Protein AF-A0A2R4NZP7-F1 (afdb_monomer)

Nearest PDB structures (foldseek):
  2bs4-assembly1_F  TM=9.085E-01  e=3.193E-11  Wolinella succinogenes
  1qlb-assembly1_F  TM=9.058E-01  e=1.102E-10  Wolinella succinogenes
  2bs3-assembly1_F  TM=8.761E-01  e=1.334E-10  Wolinella succinogenes
  1e7p-assembly1_C  TM=8.821E-01  e=9.405E-10  Wolinella succinogenes
  7xa3-assembly1_R  TM=3.144E-01  e=9.274E+00  Homo sapiens

Structure (mmCIF, N/CA/C/O backbone):
data_AF-A0A2R4NZP7-F1
#
_entry.id   AF-A0A2R4NZP7-F1
#
loop_
_atom_site.group_PDB
_atom_site.id
_atom_site.type_symbol
_atom_site.label_atom_id
_atom_site.label_alt_id
_atom_site.label_comp_id
_atom_site.label_asym_id
_atom_site.label_entity_id
_atom_site.label_seq_id
_atom_site.pdbx_PDB_ins_code
_atom_site.Cartn_x
_atom_site.Cartn_y
_atom_site.Cartn_z
_atom_site.occupancy
_atom_site.B_iso_or_equiv
_atom_site.auth_seq_id
_atom_site.auth_comp_id
_atom_site.auth_asym_id
_atom_site.auth_atom_id
_atom_site.pdbx_PDB_model_num
ATOM 1 N N . MET A 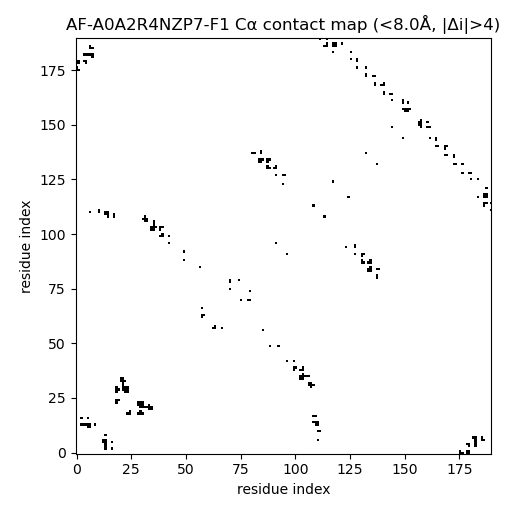1 1 ? 7.386 -1.128 -1.757 1.00 89.44 1 MET A N 1
ATOM 2 C CA . MET A 1 1 ? 8.170 -0.251 -0.860 1.00 89.44 1 MET A CA 1
ATOM 3 C C . MET A 1 1 ? 9.647 -0.552 -0.998 1.00 89.44 1 MET A C 1
ATOM 5 O O . MET A 1 1 ? 10.294 0.190 -1.703 1.00 89.44 1 MET A O 1
ATOM 9 N N . VAL A 1 2 ? 10.181 -1.657 -0.460 1.00 94.12 2 VAL A N 1
ATOM 10 C CA . VAL A 1 2 ? 11.635 -1.929 -0.539 1.00 94.12 2 VAL A CA 1
ATOM 11 C C . VAL A 1 2 ? 12.161 -1.961 -1.982 1.00 94.12 2 VAL A C 1
ATOM 13 O O . VAL A 1 2 ? 13.054 -1.193 -2.311 1.00 94.12 2 VAL A O 1
ATOM 16 N N . PHE A 1 3 ? 11.573 -2.783 -2.859 1.00 94.19 3 PHE A N 1
ATOM 17 C CA . PHE A 1 3 ? 12.036 -2.898 -4.250 1.00 94.19 3 PHE A CA 1
ATOM 18 C C . PHE A 1 3 ? 11.790 -1.641 -5.084 1.00 94.19 3 PHE A C 1
ATOM 20 O O . PHE A 1 3 ? 12.604 -1.292 -5.920 1.00 94.19 3 PHE A O 1
ATOM 27 N N . THR A 1 4 ? 10.694 -0.928 -4.837 1.00 93.00 4 THR A N 1
ATOM 28 C CA . THR A 1 4 ? 10.407 0.332 -5.535 1.00 93.00 4 THR A CA 1
ATOM 29 C C . THR A 1 4 ? 11.343 1.460 -5.089 1.00 93.00 4 THR A C 1
ATOM 31 O O . THR A 1 4 ? 11.619 2.365 -5.863 1.00 93.00 4 THR A O 1
ATOM 34 N N . SER A 1 5 ? 11.867 1.399 -3.861 1.00 96.50 5 SER A N 1
ATOM 35 C CA . SER A 1 5 ? 12.786 2.399 -3.306 1.00 96.50 5 SER A CA 1
ATOM 36 C C . SER A 1 5 ? 14.249 2.192 -3.697 1.00 96.50 5 SER A C 1
ATOM 38 O O . SER A 1 5 ? 15.088 3.004 -3.321 1.00 96.50 5 SER A O 1
ATOM 40 N N . THR A 1 6 ? 14.597 1.163 -4.473 1.00 97.38 6 THR A N 1
ATOM 41 C CA . THR A 1 6 ? 15.979 0.988 -4.957 1.00 97.38 6 THR A CA 1
ATOM 42 C C . THR A 1 6 ? 16.400 2.087 -5.931 1.00 97.38 6 THR A C 1
ATOM 44 O O . THR A 1 6 ? 17.591 2.247 -6.168 1.00 97.38 6 THR A O 1
ATOM 47 N N . ILE A 1 7 ? 15.454 2.895 -6.429 1.00 96.62 7 ILE A N 1
ATOM 48 C CA . ILE A 1 7 ? 15.738 4.131 -7.171 1.00 96.62 7 ILE A CA 1
ATOM 49 C C . ILE A 1 7 ? 16.592 5.124 -6.372 1.00 96.62 7 ILE A C 1
ATOM 51 O O . ILE A 1 7 ? 17.359 5.877 -6.960 1.00 96.62 7 ILE A O 1
ATOM 55 N N . LEU A 1 8 ? 16.540 5.075 -5.033 1.00 96.62 8 LEU A N 1
ATOM 56 C CA . LEU A 1 8 ? 17.413 5.864 -4.156 1.00 96.62 8 LEU A CA 1
ATOM 57 C C . LEU A 1 8 ? 18.903 5.545 -4.366 1.00 96.62 8 LEU A C 1
ATOM 59 O O . LEU A 1 8 ? 19.759 6.348 -4.013 1.00 96.62 8 LEU A O 1
ATOM 63 N N . LEU A 1 9 ? 19.207 4.372 -4.928 1.00 96.56 9 LEU A N 1
ATOM 64 C CA . LEU A 1 9 ? 20.555 3.922 -5.276 1.00 96.56 9 LEU A CA 1
ATOM 65 C C . LEU A 1 9 ? 20.891 4.166 -6.762 1.00 96.56 9 LEU A C 1
ATOM 67 O O . LEU A 1 9 ? 21.966 3.782 -7.213 1.00 96.56 9 LEU A O 1
ATOM 71 N N . GLY A 1 10 ? 19.981 4.780 -7.525 1.00 96.00 10 GLY A N 1
ATOM 72 C CA . GLY A 1 10 ? 20.122 5.083 -8.948 1.00 96.00 10 GLY A CA 1
ATOM 73 C C . GLY A 1 10 ? 19.230 4.243 -9.869 1.00 96.00 10 GLY A C 1
ATOM 74 O O . GLY A 1 10 ? 18.717 3.179 -9.504 1.00 96.00 10 GLY A O 1
ATOM 75 N N . LYS A 1 11 ? 19.064 4.723 -11.111 1.00 95.94 11 LYS A N 1
ATOM 76 C CA . LYS A 1 11 ? 18.243 4.073 -12.151 1.00 95.94 11 LYS A CA 1
ATOM 77 C C . LYS A 1 11 ? 18.716 2.649 -12.454 1.00 95.94 11 LYS A C 1
ATOM 79 O O . LYS A 1 11 ? 17.890 1.749 -12.587 1.00 95.94 11 LYS A O 1
ATOM 84 N N . ASP A 1 12 ? 20.029 2.429 -12.489 1.00 96.44 12 ASP A N 1
ATOM 85 C CA . ASP A 1 12 ? 20.613 1.113 -12.768 1.00 96.44 12 ASP A CA 1
ATOM 86 C C . ASP A 1 12 ? 20.302 0.094 -11.670 1.00 96.44 12 ASP A C 1
ATOM 88 O O . ASP A 1 12 ? 19.968 -1.050 -11.974 1.00 96.44 12 ASP A O 1
ATOM 92 N N . ALA A 1 13 ? 20.322 0.508 -10.399 1.00 97.06 13 ALA A N 1
ATOM 93 C CA . ALA A 1 13 ? 19.956 -0.358 -9.282 1.00 97.06 13 ALA A CA 1
ATOM 94 C C . ALA A 1 13 ? 18.478 -0.774 -9.354 1.00 97.06 13 ALA A C 1
ATOM 96 O O . ALA A 1 13 ? 18.151 -1.948 -9.178 1.00 97.06 13 ALA A O 1
ATOM 97 N N . PHE A 1 14 ? 17.579 0.165 -9.667 1.00 97.19 14 PHE A N 1
ATOM 98 C CA . PHE A 1 14 ? 16.168 -0.143 -9.907 1.00 97.19 14 PHE A CA 1
ATOM 99 C C . PHE A 1 14 ? 15.973 -1.095 -11.089 1.00 97.19 14 PHE A C 1
ATOM 101 O O . PHE A 1 14 ? 15.331 -2.135 -10.940 1.00 97.19 14 PHE A O 1
ATOM 108 N N . ASN A 1 15 ? 16.578 -0.796 -12.237 1.00 96.56 15 ASN A N 1
ATOM 109 C CA . ASN A 1 15 ? 16.471 -1.634 -13.429 1.00 96.56 15 ASN A CA 1
ATOM 110 C C . ASN A 1 15 ? 17.074 -3.033 -13.211 1.00 96.56 15 ASN A C 1
ATOM 112 O O . ASN A 1 15 ? 16.559 -4.008 -13.754 1.00 96.56 15 ASN A O 1
ATOM 116 N N . ALA A 1 16 ? 18.122 -3.169 -12.392 1.00 96.19 16 ALA A N 1
ATOM 117 C CA . ALA A 1 16 ? 18.686 -4.465 -12.022 1.00 96.19 16 ALA A CA 1
ATOM 118 C C . ALA A 1 16 ? 17.708 -5.302 -11.181 1.00 96.19 16 ALA A C 1
ATOM 120 O O . ALA A 1 16 ? 17.539 -6.493 -11.444 1.00 96.19 16 ALA A O 1
ATOM 121 N N . VAL A 1 17 ? 17.023 -4.684 -10.213 1.00 96.62 17 VAL A N 1
ATOM 122 C CA . VAL A 1 17 ? 15.999 -5.356 -9.393 1.00 96.62 17 VAL A CA 1
ATOM 123 C C . VAL A 1 17 ? 14.793 -5.760 -10.235 1.00 96.62 17 VAL A C 1
ATOM 125 O O . VAL A 1 17 ? 14.304 -6.882 -10.095 1.00 96.62 17 VAL A O 1
ATOM 128 N N . VAL A 1 18 ? 14.347 -4.898 -11.152 1.00 96.06 18 VAL A N 1
ATOM 129 C CA . VAL A 1 18 ? 13.298 -5.259 -12.115 1.00 96.06 18 VAL A CA 1
ATOM 130 C C . VAL A 1 18 ? 13.755 -6.407 -13.009 1.00 96.06 18 VAL A C 1
ATOM 132 O O . VAL A 1 18 ? 13.036 -7.390 -13.135 1.00 96.06 18 VAL A O 1
ATOM 135 N N . GLY A 1 19 ? 14.966 -6.345 -13.565 1.00 95.38 19 GLY A N 1
ATOM 136 C CA . GLY A 1 19 ? 15.513 -7.419 -14.394 1.00 95.38 19 GLY A CA 1
ATOM 137 C C . GLY A 1 19 ? 15.591 -8.756 -13.651 1.00 95.38 19 GLY A C 1
ATOM 138 O O . GLY A 1 19 ? 15.307 -9.800 -14.232 1.00 95.38 19 GLY A O 1
ATOM 139 N N . PHE A 1 20 ? 15.915 -8.740 -12.356 1.00 94.88 20 PHE A N 1
ATOM 140 C CA . PHE A 1 20 ? 15.847 -9.930 -11.509 1.00 94.88 20 PHE A CA 1
ATOM 141 C C . PHE A 1 20 ? 14.410 -10.464 -11.378 1.00 94.88 20 PHE A C 1
ATOM 143 O O . PHE A 1 20 ? 14.194 -11.664 -11.548 1.00 94.88 20 PHE A O 1
ATOM 150 N N . ALA A 1 21 ? 13.429 -9.589 -11.132 1.00 93.69 21 ALA A N 1
ATOM 151 C CA . ALA A 1 21 ? 12.011 -9.959 -11.060 1.00 93.69 21 ALA A CA 1
ATOM 152 C C . ALA A 1 21 ? 11.451 -10.467 -12.404 1.00 93.69 21 ALA A C 1
ATOM 154 O O . ALA A 1 21 ? 10.602 -11.353 -12.423 1.00 93.69 21 ALA A O 1
ATOM 155 N N . GLU A 1 22 ? 11.974 -9.960 -13.519 1.00 95.06 22 GLU A N 1
ATOM 156 C CA . GLU A 1 22 ? 11.695 -10.398 -14.893 1.00 95.06 22 GLU A CA 1
ATOM 157 C C . GLU A 1 22 ? 12.569 -11.597 -15.325 1.00 95.06 22 GLU A C 1
ATOM 159 O O . GLU A 1 22 ? 12.730 -11.865 -16.515 1.00 95.06 22 GLU A O 1
ATOM 164 N N . ALA A 1 23 ? 13.155 -12.320 -14.363 1.00 93.56 23 ALA A N 1
ATOM 165 C CA . ALA A 1 23 ? 13.937 -13.543 -14.551 1.00 93.56 23 ALA A CA 1
ATOM 166 C C . ALA A 1 23 ? 15.106 -13.441 -15.553 1.00 93.56 23 ALA A C 1
ATOM 168 O O . ALA A 1 23 ? 15.506 -14.440 -16.158 1.00 93.56 23 ALA A O 1
ATOM 169 N N . LYS A 1 24 ? 15.733 -12.263 -15.674 1.00 92.56 24 LYS A N 1
ATOM 170 C CA . LYS A 1 24 ? 16.899 -12.040 -16.551 1.00 92.56 24 LYS A CA 1
ATOM 171 C C . LYS A 1 24 ? 18.054 -13.010 -16.277 1.00 92.56 24 LYS A C 1
ATOM 173 O O . LYS A 1 24 ? 18.790 -13.364 -17.189 1.00 92.56 24 LYS A O 1
ATOM 178 N N . PHE A 1 25 ? 18.198 -13.472 -15.034 1.00 91.25 25 PHE A N 1
ATOM 179 C CA . PHE A 1 25 ? 19.222 -14.446 -14.643 1.00 91.25 25 PHE A CA 1
ATOM 180 C C . PHE A 1 25 ? 19.002 -15.857 -15.223 1.00 91.25 25 PHE A C 1
ATOM 182 O O . PHE A 1 25 ? 19.950 -16.635 -15.258 1.00 91.25 25 PHE A O 1
ATOM 189 N N . LEU A 1 26 ? 17.783 -16.192 -15.668 1.00 91.75 26 LEU A N 1
ATOM 190 C CA . LEU A 1 26 ? 17.459 -17.478 -16.300 1.00 91.75 26 LEU A CA 1
ATOM 191 C C . LEU A 1 26 ? 17.485 -17.394 -17.827 1.00 91.75 26 LEU A C 1
ATOM 193 O O . LEU A 1 26 ? 17.965 -18.317 -18.477 1.00 91.75 26 LEU A O 1
ATOM 197 N N . PHE A 1 27 ? 16.967 -16.301 -18.390 1.00 88.94 27 PHE A N 1
ATOM 198 C CA . PHE A 1 27 ? 16.737 -16.177 -19.834 1.00 88.94 27 PHE A CA 1
ATOM 199 C C . PHE A 1 27 ? 17.776 -15.307 -20.559 1.00 88.94 27 PHE A C 1
ATOM 201 O O . PHE A 1 27 ? 17.734 -15.196 -21.779 1.00 88.94 27 PHE A O 1
ATOM 208 N N . GLY A 1 28 ? 18.706 -14.670 -19.839 1.00 85.81 28 GLY A N 1
ATOM 209 C CA . GLY A 1 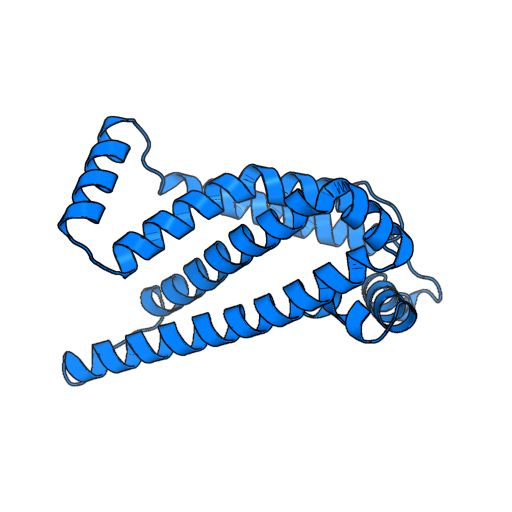28 ? 19.706 -13.749 -20.401 1.00 85.81 28 GLY A CA 1
ATOM 210 C C . GLY A 1 28 ? 19.152 -12.359 -20.749 1.00 85.81 28 GLY A C 1
ATOM 211 O O . GLY A 1 28 ? 19.887 -11.370 -20.717 1.00 85.81 28 GLY A O 1
ATOM 212 N N . GLU A 1 29 ? 17.846 -12.255 -20.980 1.00 87.81 29 GLU A N 1
ATOM 213 C CA . GLU A 1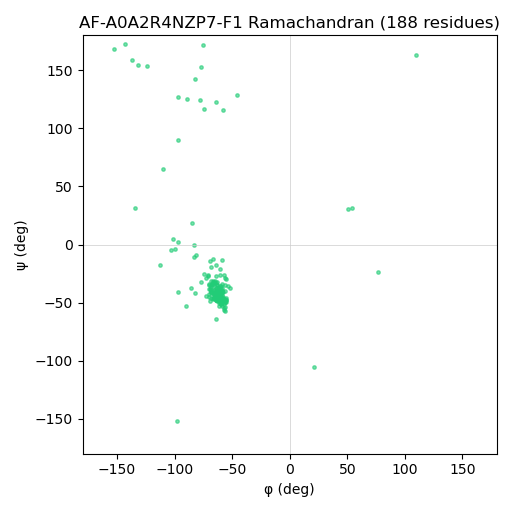 29 ? 17.110 -11.014 -21.208 1.00 87.81 29 GLU A CA 1
ATOM 214 C C . GLU A 1 29 ? 15.950 -10.840 -20.220 1.00 87.81 29 GLU A C 1
ATOM 216 O O . GLU A 1 29 ? 15.423 -11.801 -19.657 1.00 87.81 29 GLU A O 1
ATOM 221 N N . ALA A 1 30 ? 15.580 -9.585 -19.961 1.00 87.56 30 ALA A N 1
ATOM 222 C CA . ALA A 1 30 ? 14.501 -9.269 -19.035 1.00 87.56 30 ALA A CA 1
ATOM 223 C C . ALA A 1 30 ? 13.151 -9.588 -19.695 1.00 87.56 30 ALA A C 1
ATOM 225 O O . ALA A 1 30 ? 12.794 -9.006 -20.718 1.00 87.56 30 ALA A O 1
ATOM 226 N N . THR A 1 31 ? 12.416 -10.540 -19.128 1.00 92.75 31 THR A N 1
ATOM 227 C CA . THR A 1 31 ? 11.163 -11.046 -19.688 1.00 92.75 31 THR A CA 1
ATOM 228 C C . THR A 1 31 ? 9.964 -10.352 -19.032 1.00 92.75 31 THR A C 1
ATOM 230 O O . THR A 1 31 ? 9.427 -10.817 -18.027 1.00 92.75 31 THR A O 1
ATOM 233 N N . TRP A 1 32 ? 9.527 -9.227 -19.606 1.00 90.88 32 TRP A N 1
ATOM 234 C CA . TRP A 1 32 ? 8.501 -8.344 -19.023 1.00 90.88 32 TRP A CA 1
ATOM 235 C C . TRP A 1 32 ? 7.168 -9.016 -18.696 1.00 90.88 32 TRP A C 1
ATOM 237 O O . TRP A 1 32 ? 6.543 -8.688 -17.694 1.00 90.88 32 TRP A O 1
ATOM 247 N N . TRP A 1 33 ? 6.715 -9.994 -19.484 1.00 94.00 33 TRP A N 1
ATOM 248 C CA . TRP A 1 33 ? 5.417 -10.619 -19.217 1.00 94.00 33 TRP A CA 1
ATOM 249 C C . TRP A 1 33 ? 5.391 -11.371 -17.872 1.00 94.00 33 TRP A C 1
ATOM 251 O O . TRP A 1 33 ? 4.311 -11.612 -17.332 1.00 94.00 33 TRP A O 1
ATOM 261 N N . ILE A 1 34 ? 6.551 -11.696 -17.284 1.00 95.25 34 ILE A N 1
ATOM 262 C CA . ILE A 1 34 ? 6.641 -12.311 -15.953 1.00 95.25 34 ILE A CA 1
ATOM 263 C C . ILE A 1 34 ? 6.102 -11.363 -14.879 1.00 95.25 34 ILE A C 1
ATOM 265 O O . ILE A 1 34 ? 5.279 -11.777 -14.060 1.00 95.25 34 ILE A O 1
ATOM 269 N N . THR A 1 35 ? 6.513 -10.092 -14.880 1.00 95.25 35 THR A N 1
ATOM 270 C CA . THR A 1 35 ? 6.018 -9.105 -13.908 1.00 95.25 35 THR A CA 1
ATOM 271 C C . THR A 1 35 ? 4.534 -8.816 -14.127 1.00 95.25 35 THR A C 1
ATOM 273 O O . THR A 1 35 ? 3.802 -8.698 -13.142 1.00 95.25 35 THR A O 1
ATOM 276 N N . ASN A 1 36 ? 4.047 -8.843 -15.373 1.00 96.94 36 ASN A N 1
ATOM 277 C CA . ASN A 1 36 ? 2.616 -8.743 -15.682 1.00 96.94 36 ASN A CA 1
ATOM 278 C C . ASN A 1 36 ? 1.808 -9.914 -15.103 1.00 96.94 36 ASN A C 1
ATOM 280 O O . ASN A 1 36 ? 0.768 -9.702 -14.477 1.00 96.94 36 ASN A O 1
ATOM 284 N N . VAL A 1 37 ? 2.280 -11.155 -15.272 1.00 97.50 37 VAL A N 1
ATOM 285 C CA . VAL A 1 37 ? 1.617 -12.352 -14.723 1.00 97.50 37 VAL A CA 1
ATOM 286 C C . VAL A 1 37 ? 1.630 -12.326 -13.196 1.00 97.50 37 VAL A C 1
ATOM 288 O O . VAL A 1 37 ? 0.604 -12.594 -12.569 1.00 97.50 37 VAL A O 1
ATOM 291 N N . ILE A 1 38 ? 2.753 -11.946 -12.579 1.00 96.69 38 ILE A N 1
ATOM 292 C CA . ILE A 1 38 ? 2.840 -11.771 -11.122 1.00 96.69 38 ILE A CA 1
ATOM 293 C C . ILE A 1 38 ? 1.834 -10.711 -10.653 1.00 96.69 38 ILE A C 1
ATOM 295 O O . ILE A 1 38 ? 1.095 -10.951 -9.696 1.00 96.69 38 ILE A O 1
ATOM 299 N N . ALA A 1 39 ? 1.752 -9.567 -11.337 1.00 97.81 39 ALA A N 1
ATOM 300 C CA . ALA A 1 39 ? 0.780 -8.523 -11.025 1.00 97.81 39 ALA A CA 1
ATOM 301 C C . ALA A 1 39 ? -0.667 -9.019 -11.176 1.00 97.81 39 ALA A C 1
ATOM 303 O O . ALA A 1 39 ? -1.502 -8.707 -10.328 1.00 97.81 39 ALA A O 1
ATOM 304 N N . ALA A 1 40 ? -0.959 -9.858 -12.175 1.00 98.38 40 ALA A N 1
ATOM 305 C CA . ALA A 1 40 ? -2.279 -10.461 -12.364 1.00 98.38 40 ALA A CA 1
ATOM 306 C C . ALA A 1 40 ? -2.649 -11.407 -11.213 1.00 98.38 40 ALA A C 1
ATOM 308 O O . ALA A 1 40 ? -3.765 -11.346 -10.693 1.00 98.38 40 ALA A O 1
ATOM 309 N N . VAL A 1 41 ? -1.707 -12.229 -10.743 1.00 98.62 41 VAL A N 1
ATOM 310 C CA . VAL A 1 41 ? -1.906 -13.086 -9.561 1.00 98.62 41 VAL A CA 1
ATOM 311 C C . VAL A 1 41 ? -2.154 -12.239 -8.309 1.00 98.62 41 VAL A C 1
ATOM 313 O O . VAL A 1 41 ? -3.101 -12.503 -7.564 1.00 98.62 41 VAL A O 1
ATOM 316 N N . ILE A 1 42 ? -1.356 -11.188 -8.092 1.00 98.31 42 ILE A N 1
ATOM 317 C CA . ILE A 1 42 ? -1.553 -10.244 -6.979 1.00 98.31 42 ILE A CA 1
ATOM 318 C C . ILE A 1 42 ? -2.934 -9.589 -7.071 1.00 98.31 42 ILE A C 1
ATOM 320 O O . ILE A 1 42 ? -3.618 -9.469 -6.055 1.00 98.31 42 ILE A O 1
ATOM 324 N N . PHE A 1 43 ? -3.378 -9.213 -8.270 1.00 98.56 43 PHE A N 1
ATOM 325 C CA . PHE A 1 43 ? -4.691 -8.618 -8.492 1.00 98.56 43 PHE A CA 1
ATOM 326 C C . PHE A 1 43 ? -5.832 -9.579 -8.144 1.00 98.56 43 PHE A C 1
ATOM 328 O O . PHE A 1 43 ? -6.768 -9.180 -7.453 1.00 98.56 43 PHE A O 1
ATOM 335 N N . VAL A 1 44 ? -5.736 -10.863 -8.501 1.00 98.56 44 VAL A N 1
ATOM 336 C CA . VAL A 1 44 ? -6.720 -11.883 -8.085 1.00 98.56 44 VAL A CA 1
ATOM 337 C C . VAL A 1 44 ? -6.784 -12.006 -6.560 1.00 98.56 44 VAL A C 1
ATOM 339 O O . VAL A 1 44 ? -7.877 -12.028 -5.983 1.00 98.56 44 VAL A O 1
ATOM 342 N N . VAL A 1 45 ? -5.632 -12.040 -5.883 1.00 98.62 45 VAL A N 1
ATOM 343 C CA . VAL A 1 45 ? -5.572 -12.074 -4.410 1.00 98.62 45 VAL A CA 1
ATOM 344 C C . VAL A 1 45 ? -6.174 -10.802 -3.811 1.00 98.62 45 VAL A C 1
ATOM 346 O O . VAL A 1 45 ? -6.952 -10.885 -2.859 1.00 98.62 45 VAL A O 1
ATOM 349 N N . PHE A 1 46 ? -5.869 -9.637 -4.380 1.00 98.38 46 PHE A N 1
ATOM 350 C CA . PHE A 1 46 ? -6.404 -8.344 -3.959 1.00 98.38 46 PHE A CA 1
ATOM 351 C C . PHE A 1 46 ? -7.933 -8.286 -4.088 1.00 98.38 46 PHE A C 1
ATOM 353 O O . PHE A 1 46 ? -8.614 -7.947 -3.117 1.00 98.38 46 PHE A O 1
ATOM 360 N N . VAL A 1 47 ? -8.492 -8.688 -5.234 1.00 98.19 47 VAL A N 1
ATOM 361 C CA . VAL A 1 47 ? -9.947 -8.736 -5.461 1.00 98.19 47 VAL A CA 1
ATOM 362 C C . VAL A 1 47 ? -10.610 -9.729 -4.511 1.00 98.19 47 VAL A C 1
ATOM 364 O O . VAL A 1 47 ? -11.631 -9.413 -3.899 1.00 98.19 47 VAL A O 1
ATOM 367 N N . THR A 1 48 ? -10.007 -10.903 -4.311 1.00 98.50 48 THR A N 1
ATOM 368 C CA . THR A 1 48 ? -10.511 -11.911 -3.366 1.00 98.50 48 THR A CA 1
ATOM 369 C C . THR A 1 48 ? -10.513 -11.375 -1.934 1.00 98.50 48 THR A C 1
ATOM 371 O O . THR A 1 48 ? -11.504 -11.508 -1.212 1.00 98.50 48 THR A O 1
ATOM 374 N N . HIS A 1 49 ? -9.432 -10.712 -1.518 1.00 97.75 49 HIS A N 1
ATOM 375 C CA . HIS A 1 49 ? -9.340 -10.054 -0.219 1.00 97.75 49 HIS A CA 1
ATOM 376 C C . HIS A 1 49 ? -10.436 -8.996 -0.053 1.00 97.75 49 HIS A C 1
ATOM 378 O O . HIS A 1 49 ? -11.160 -9.022 0.947 1.00 97.75 49 HIS A O 1
ATOM 384 N N . ALA A 1 50 ? -10.596 -8.106 -1.036 1.00 97.19 50 ALA A N 1
ATOM 385 C CA . ALA A 1 50 ? -11.621 -7.070 -1.030 1.00 97.19 50 ALA A CA 1
ATOM 386 C C . ALA A 1 50 ? -13.027 -7.678 -0.922 1.00 97.19 50 ALA A C 1
ATOM 388 O O . ALA A 1 50 ?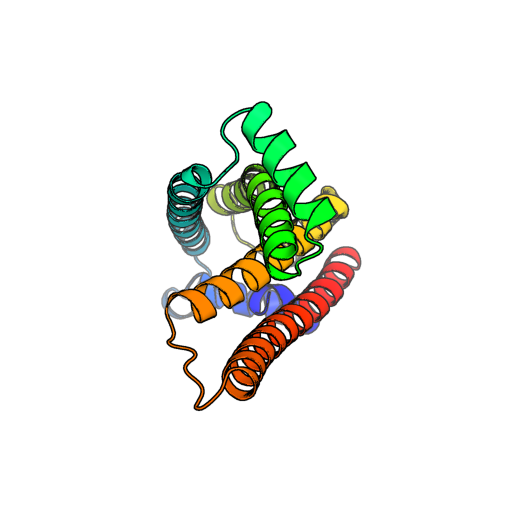 -13.789 -7.294 -0.035 1.00 97.19 50 ALA A O 1
ATOM 389 N N . PHE A 1 51 ? -13.344 -8.690 -1.733 1.00 97.25 51 PHE A N 1
ATOM 390 C CA . PHE A 1 51 ? -14.624 -9.399 -1.694 1.00 97.25 51 PHE A CA 1
ATOM 391 C C . PHE A 1 51 ? -14.941 -9.964 -0.304 1.00 97.25 51 PHE A C 1
ATOM 393 O O . PHE A 1 51 ? -16.022 -9.741 0.248 1.00 97.25 51 PHE A O 1
ATOM 400 N N . LEU A 1 52 ? -13.974 -10.639 0.322 1.00 97.88 52 LEU A N 1
ATOM 401 C CA . LEU A 1 52 ? -14.152 -11.205 1.658 1.00 97.88 52 LEU A CA 1
ATOM 402 C C . LEU A 1 52 ? -14.264 -10.128 2.745 1.00 97.88 52 LEU A C 1
ATOM 404 O O . LEU A 1 52 ? -15.021 -10.325 3.705 1.00 97.88 52 LEU A O 1
ATOM 408 N N . ALA A 1 53 ? -13.517 -9.029 2.618 1.00 96.88 53 ALA A N 1
ATOM 409 C CA . ALA A 1 53 ? -13.460 -7.940 3.589 1.00 96.88 53 ALA A CA 1
ATOM 410 C C . ALA A 1 53 ? -14.683 -7.011 3.527 1.00 96.88 53 ALA A C 1
ATOM 412 O O . ALA A 1 53 ? -15.121 -6.537 4.578 1.00 96.88 53 ALA A O 1
ATOM 413 N N . MET A 1 54 ? -15.289 -6.815 2.350 1.00 94.81 54 MET A N 1
ATOM 414 C CA . MET A 1 54 ? -16.487 -5.978 2.159 1.00 94.81 54 MET A CA 1
ATOM 415 C C . MET A 1 54 ? -17.664 -6.411 3.039 1.00 94.81 54 MET A C 1
ATOM 417 O O . MET A 1 54 ? -18.433 -5.573 3.500 1.00 94.81 54 MET A O 1
ATOM 421 N N . ARG A 1 55 ? -17.751 -7.701 3.394 1.00 96.19 55 ARG A N 1
ATOM 422 C CA . ARG A 1 55 ? -18.745 -8.236 4.349 1.00 96.19 55 ARG A CA 1
ATOM 423 C C . ARG A 1 55 ? -18.682 -7.595 5.743 1.00 96.19 55 ARG A C 1
ATOM 425 O O . ARG A 1 55 ? -19.551 -7.848 6.572 1.00 96.19 55 ARG A O 1
ATOM 432 N N . LYS A 1 56 ? -17.620 -6.846 6.054 1.00 94.81 56 LYS A N 1
ATOM 433 C CA . LYS A 1 56 ? -17.427 -6.151 7.334 1.00 94.81 56 LYS A CA 1
ATOM 434 C C . LYS A 1 56 ? -17.788 -4.667 7.273 1.00 94.81 56 LYS A C 1
ATOM 436 O O . LYS A 1 56 ? -17.710 -4.007 8.304 1.00 94.81 56 LYS A O 1
ATOM 441 N N . PHE A 1 57 ? -18.152 -4.133 6.110 1.00 93.50 57 PHE A N 1
ATOM 442 C CA . PHE A 1 57 ? -18.497 -2.720 5.972 1.00 93.50 57 PHE A CA 1
ATOM 443 C C . PHE A 1 57 ? -19.905 -2.442 6.519 1.00 93.50 57 PHE A C 1
ATOM 445 O O . PHE A 1 57 ? -20.753 -3.338 6.500 1.00 93.50 57 PHE A O 1
ATOM 452 N N . PRO A 1 58 ? -20.187 -1.214 6.997 1.00 94.62 58 PRO A N 1
ATOM 453 C CA . PRO A 1 58 ? -21.559 -0.796 7.257 1.00 94.62 58 PRO A CA 1
ATOM 454 C C . PRO A 1 58 ? -22.383 -0.916 5.965 1.00 94.62 58 PRO A C 1
ATOM 456 O O . PRO A 1 58 ? -22.106 -0.228 4.987 1.00 94.62 58 PRO A O 1
ATOM 459 N N . ALA A 1 59 ? -23.385 -1.794 5.959 1.00 94.00 59 ALA A N 1
ATOM 460 C CA . ALA A 1 59 ? -24.143 -2.171 4.764 1.00 94.00 59 ALA A CA 1
ATOM 461 C C . ALA A 1 59 ? -25.277 -1.192 4.420 1.00 94.00 59 ALA A C 1
ATOM 463 O O . ALA A 1 59 ? -25.892 -1.296 3.363 1.00 94.00 59 ALA A O 1
ATOM 464 N N . ASN A 1 60 ? -25.599 -0.258 5.319 1.00 96.44 60 ASN A N 1
ATOM 465 C CA . ASN A 1 60 ? -26.621 0.759 5.095 1.00 96.44 60 ASN A CA 1
ATOM 466 C C . ASN A 1 60 ? -26.351 2.032 5.908 1.00 96.44 60 ASN A C 1
ATOM 468 O O . ASN A 1 60 ? -25.530 2.057 6.832 1.00 96.44 60 ASN A O 1
ATOM 472 N N . TYR A 1 61 ? -27.097 3.088 5.580 1.00 96.94 61 TYR A N 1
ATOM 473 C CA . TYR A 1 61 ? -26.971 4.404 6.205 1.00 96.94 61 TYR A CA 1
ATOM 474 C C . TYR A 1 61 ? -27.140 4.369 7.732 1.00 96.94 61 TYR A C 1
ATOM 476 O O . TYR A 1 61 ? -26.375 5.004 8.460 1.00 96.94 61 TYR A O 1
ATOM 484 N N . ARG A 1 62 ? -28.086 3.567 8.241 1.00 97.88 62 ARG A N 1
ATOM 485 C CA . ARG A 1 62 ? -28.314 3.418 9.685 1.00 97.88 62 ARG A CA 1
ATOM 486 C C . ARG A 1 62 ? -27.088 2.827 10.383 1.00 97.88 62 ARG A C 1
ATOM 488 O O . ARG A 1 62 ? -26.647 3.379 11.388 1.00 97.88 62 ARG A O 1
ATOM 495 N N . GLN A 1 63 ? -26.509 1.750 9.849 1.00 97.25 63 GLN A N 1
ATOM 496 C CA . GLN A 1 63 ? -25.292 1.139 10.400 1.00 97.25 63 GLN A CA 1
ATOM 497 C C . GLN A 1 63 ? -24.103 2.104 10.367 1.00 97.25 63 GLN A C 1
ATOM 499 O O . GLN A 1 63 ? -23.361 2.189 11.345 1.00 97.25 63 GLN A O 1
ATOM 504 N N . TYR A 1 64 ? -23.949 2.869 9.282 1.00 97.19 64 TYR A N 1
ATOM 505 C CA . TYR A 1 64 ? -22.912 3.894 9.169 1.00 97.19 64 TYR A CA 1
ATOM 506 C C . TYR A 1 64 ? -23.050 4.959 10.267 1.00 97.19 64 TYR A C 1
ATOM 508 O O . TYR A 1 64 ? -22.087 5.229 10.989 1.00 97.19 64 TYR A O 1
ATOM 516 N N . LEU A 1 65 ? -24.248 5.531 10.442 1.00 97.56 65 LEU A N 1
ATOM 517 C CA . LEU A 1 65 ? -24.498 6.550 11.465 1.00 97.56 65 LEU A CA 1
ATOM 518 C C . LEU A 1 65 ? -24.287 6.011 12.881 1.00 97.56 65 LEU A C 1
ATOM 520 O O . LEU A 1 65 ? -23.665 6.684 13.706 1.00 97.56 65 LEU A O 1
ATOM 524 N N . MET A 1 66 ? -24.775 4.799 13.156 1.00 97.50 66 MET A N 1
ATOM 525 C CA . MET A 1 66 ? -24.600 4.144 14.453 1.00 97.50 66 MET A CA 1
ATOM 526 C C . MET A 1 66 ? -23.120 3.915 14.761 1.00 97.50 66 MET A C 1
ATOM 528 O O . MET A 1 66 ? -22.6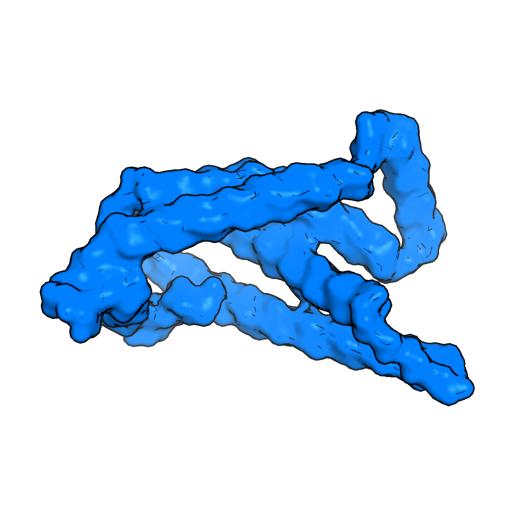68 4.266 15.850 1.00 97.50 66 MET A O 1
ATOM 532 N N . PHE A 1 67 ? -22.348 3.394 13.802 1.00 97.00 67 PHE A N 1
ATOM 533 C CA . PHE A 1 67 ? -20.916 3.176 13.992 1.00 97.00 67 PHE A CA 1
ATOM 534 C C . PHE A 1 67 ? -20.170 4.495 14.206 1.00 97.00 67 PHE A C 1
ATOM 536 O O . PHE A 1 67 ? -19.396 4.614 15.157 1.00 97.00 67 PHE A O 1
ATOM 543 N N . ARG A 1 68 ? -20.427 5.506 13.363 1.00 96.50 68 ARG A N 1
ATOM 544 C CA . ARG A 1 68 ? -19.795 6.828 13.474 1.00 96.50 68 ARG A CA 1
ATOM 545 C C . ARG A 1 68 ? -20.062 7.439 14.848 1.00 96.50 68 ARG A C 1
ATOM 547 O O . ARG A 1 68 ? -19.121 7.770 15.561 1.00 96.50 68 ARG A O 1
ATOM 554 N N . GLY A 1 69 ? -21.328 7.474 15.262 1.00 97.44 69 GLY A N 1
ATOM 555 C CA . GLY A 1 69 ? -21.716 7.994 16.569 1.00 97.44 69 GLY A CA 1
ATOM 556 C C . GLY A 1 69 ? -21.159 7.187 17.747 1.00 97.44 69 GLY A C 1
ATOM 557 O O . GLY A 1 69 ? -20.875 7.765 18.794 1.00 97.44 69 GLY A O 1
ATOM 558 N N . HIS A 1 70 ? -21.006 5.868 17.619 1.00 97.69 70 HIS A N 1
ATOM 559 C CA . HIS A 1 70 ? -20.385 5.041 18.656 1.00 97.69 70 HIS A CA 1
ATOM 560 C C . HIS A 1 70 ? -18.886 5.334 18.783 1.00 97.69 70 HIS A C 1
ATOM 562 O O . HIS A 1 70 ? -18.405 5.590 19.885 1.00 97.69 70 HIS A O 1
ATOM 568 N N . LYS A 1 71 ? -18.159 5.367 17.661 1.00 97.12 71 LYS A N 1
ATOM 569 C CA . LYS A 1 71 ? -16.727 5.697 17.607 1.00 97.12 71 LYS A CA 1
ATOM 570 C C . LYS A 1 71 ? -16.443 7.062 18.247 1.00 97.12 71 LYS A C 1
ATOM 572 O O . LYS A 1 71 ? -15.558 7.153 19.096 1.00 97.12 71 LYS A O 1
ATOM 577 N N . ASP A 1 72 ? -17.222 8.086 17.891 1.00 96.12 72 ASP A N 1
ATOM 578 C CA . ASP A 1 72 ? -17.017 9.462 18.366 1.00 96.12 72 ASP A CA 1
ATOM 579 C C . ASP A 1 72 ? -17.249 9.605 19.885 1.00 96.12 72 ASP A C 1
ATOM 581 O O . ASP A 1 72 ? -16.571 10.390 20.548 1.00 96.12 72 ASP A O 1
ATOM 585 N N . ARG A 1 73 ? -18.162 8.807 20.461 1.00 97.62 73 ARG A N 1
ATOM 586 C CA . ARG A 1 73 ? -18.440 8.795 21.910 1.00 97.62 73 ARG A CA 1
ATOM 587 C C . ARG A 1 73 ? -17.458 7.935 22.701 1.00 97.62 73 ARG A C 1
ATOM 589 O O . ARG A 1 73 ? -17.017 8.352 23.764 1.00 97.62 73 ARG A O 1
ATOM 596 N N . MET A 1 74 ? -17.108 6.755 22.186 1.00 96.69 74 MET A N 1
ATOM 597 C CA . MET A 1 74 ? -16.203 5.820 22.865 1.00 96.69 74 MET A CA 1
ATOM 598 C C . MET A 1 74 ? -14.774 6.345 22.957 1.00 96.69 74 MET A C 1
ATOM 600 O O . MET A 1 74 ? -14.070 6.007 23.903 1.00 96.69 74 MET A O 1
ATOM 604 N N . LYS A 1 75 ? -14.319 7.104 21.946 1.00 94.62 75 LYS A N 1
ATOM 605 C CA . LYS A 1 75 ? -12.932 7.599 21.837 1.00 94.62 75 LYS A CA 1
ATOM 606 C C . LYS A 1 75 ? -11.880 6.488 22.013 1.00 94.62 75 LYS A C 1
ATOM 608 O O . LYS A 1 75 ? -10.773 6.723 22.487 1.00 94.62 75 LYS A O 1
ATOM 613 N N . HIS A 1 76 ? -12.227 5.264 21.611 1.00 96.19 76 HIS A N 1
ATOM 614 C CA . HIS A 1 76 ? -11.373 4.090 21.745 1.00 96.19 76 HIS A CA 1
ATOM 615 C C . HIS A 1 76 ? -10.471 3.929 20.516 1.00 96.19 76 HIS A C 1
ATOM 617 O O . HIS A 1 76 ? -10.958 3.847 19.385 1.00 96.19 76 HIS A O 1
ATOM 623 N N . LEU A 1 77 ? -9.156 3.847 20.739 1.00 94.69 77 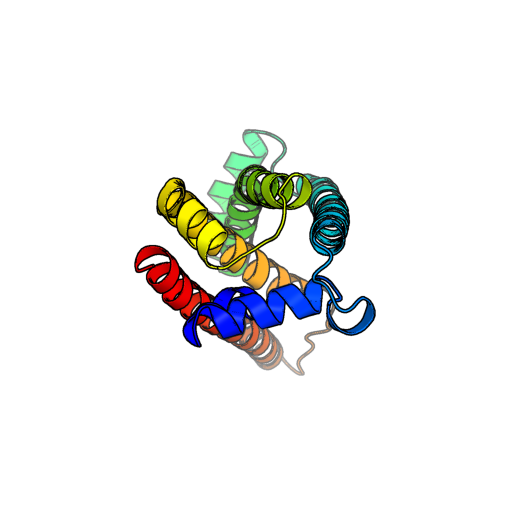LEU A N 1
ATOM 624 C CA . LEU A 1 77 ? -8.156 3.881 19.670 1.00 94.69 77 LEU A CA 1
ATOM 625 C C . LEU A 1 77 ? -8.373 2.791 18.615 1.00 94.69 77 LEU A C 1
ATOM 627 O O . LEU A 1 77 ? -8.401 3.109 17.433 1.00 94.69 77 LEU A O 1
ATOM 631 N N . ASP A 1 78 ? -8.562 1.524 18.993 1.00 95.31 78 ASP A N 1
ATOM 632 C CA . ASP A 1 78 ? -8.663 0.461 17.978 1.00 95.31 78 ASP A CA 1
ATOM 633 C C . ASP A 1 78 ? -9.966 0.517 17.182 1.00 95.31 78 ASP A C 1
ATOM 635 O O . ASP A 1 78 ? -10.000 0.099 16.025 1.00 95.31 78 ASP A O 1
ATOM 639 N N . THR A 1 79 ? -11.024 1.070 17.779 1.00 97.06 79 THR A N 1
ATOM 640 C CA . THR A 1 79 ? -12.288 1.331 17.082 1.00 97.06 79 THR A CA 1
ATOM 641 C C . THR A 1 79 ? -12.074 2.400 16.012 1.00 97.06 79 THR A C 1
ATOM 643 O O . THR A 1 79 ? -12.525 2.256 14.876 1.00 97.06 79 THR A O 1
ATOM 646 N N . THR A 1 80 ? -11.306 3.440 16.340 1.00 97.44 80 THR A N 1
ATOM 647 C CA . THR A 1 80 ? -10.897 4.480 15.390 1.00 97.44 80 THR A CA 1
ATOM 648 C C . THR A 1 80 ? -9.926 3.947 14.331 1.00 97.44 80 THR A C 1
ATOM 650 O O . THR A 1 80 ? -10.075 4.254 13.153 1.00 97.44 80 THR A O 1
ATOM 653 N N . LEU A 1 81 ? -8.972 3.087 14.692 1.00 97.50 81 LEU A N 1
ATOM 654 C CA . LEU A 1 81 ? -8.075 2.433 13.731 1.00 97.50 81 LEU A CA 1
ATOM 655 C C . LEU A 1 81 ? -8.844 1.515 12.764 1.00 97.50 81 LEU A C 1
ATOM 657 O O . LEU A 1 81 ? -8.504 1.414 11.583 1.00 97.50 81 LEU A O 1
ATOM 661 N N . TRP A 1 82 ? -9.906 0.854 13.229 1.00 97.94 82 TRP A N 1
ATOM 662 C CA . TRP A 1 82 ? -10.820 0.116 12.355 1.00 97.94 82 TRP A CA 1
ATOM 663 C C . TRP A 1 82 ? -11.530 1.016 11.360 1.00 97.94 82 TRP A C 1
ATOM 665 O O . TRP A 1 82 ? -11.573 0.675 10.178 1.00 97.94 82 TRP A O 1
ATOM 675 N N . TRP A 1 83 ? -11.979 2.188 11.804 1.00 97.75 83 TRP A N 1
ATOM 676 C CA . TRP A 1 83 ? -12.576 3.190 10.928 1.00 97.75 83 TRP A CA 1
ATOM 677 C C . TRP A 1 83 ? -11.634 3.624 9.802 1.00 97.75 83 TRP A C 1
ATOM 679 O O . TRP A 1 83 ? -12.033 3.633 8.640 1.00 97.75 83 TRP A O 1
ATOM 689 N N . PHE A 1 84 ? -10.372 3.920 10.124 1.00 97.88 84 PHE A N 1
ATOM 690 C CA . PHE A 1 84 ? -9.384 4.284 9.107 1.00 97.88 84 PHE A CA 1
ATOM 691 C C . PHE A 1 84 ? -9.084 3.135 8.149 1.00 97.88 84 PHE A C 1
ATOM 693 O O . PHE A 1 84 ? -9.047 3.364 6.947 1.00 97.88 84 PHE A O 1
ATOM 700 N N . GLN A 1 85 ? -8.955 1.900 8.642 1.00 98.00 85 GLN A N 1
ATOM 701 C CA . GLN A 1 85 ? -8.747 0.750 7.758 1.00 98.00 85 GLN A CA 1
ATOM 702 C C . GLN A 1 85 ? -9.937 0.514 6.813 1.00 98.00 85 GLN A C 1
ATOM 704 O O . GLN A 1 85 ? -9.734 0.103 5.673 1.00 98.00 85 GLN A O 1
ATOM 709 N N . PHE A 1 86 ? -11.169 0.766 7.266 1.00 96.81 86 PHE A N 1
ATOM 710 C CA . PHE A 1 86 ? -12.352 0.741 6.403 1.00 96.81 86 PHE A CA 1
ATOM 711 C C . PHE A 1 86 ? -12.244 1.791 5.287 1.00 96.81 86 PHE A C 1
ATOM 713 O O . PHE A 1 86 ? -12.347 1.436 4.115 1.00 96.81 86 PHE A O 1
ATOM 720 N N . LEU A 1 87 ? -11.980 3.054 5.639 1.00 97.44 87 LEU A N 1
ATOM 721 C CA . LEU A 1 87 ? -11.886 4.149 4.669 1.00 97.44 87 LEU A CA 1
ATOM 722 C C . LEU A 1 87 ? -10.768 3.922 3.648 1.00 97.44 87 LEU A C 1
ATOM 724 O O . LEU A 1 87 ? -10.992 4.061 2.447 1.00 97.44 87 LEU A O 1
ATOM 728 N N . THR A 1 88 ? -9.578 3.529 4.106 1.00 98.50 88 THR A N 1
ATOM 729 C CA . THR A 1 88 ? -8.454 3.263 3.203 1.00 98.50 88 THR A CA 1
ATOM 730 C C . THR A 1 88 ? -8.673 2.008 2.374 1.00 98.50 88 THR A C 1
ATOM 732 O O . THR A 1 88 ? -8.309 1.997 1.207 1.00 98.50 88 THR A O 1
ATOM 735 N N . GLY A 1 89 ? -9.325 0.976 2.917 1.00 97.88 89 GLY A N 1
ATOM 736 C CA . GLY A 1 89 ? -9.683 -0.224 2.155 1.00 97.88 89 GLY A CA 1
ATOM 737 C C . GLY A 1 89 ? -10.655 0.079 1.020 1.00 97.88 89 GLY A C 1
ATOM 738 O O . GLY A 1 89 ? -10.481 -0.420 -0.088 1.00 97.88 89 GLY A O 1
ATOM 739 N N . PHE A 1 90 ? -11.637 0.944 1.277 1.00 97.38 90 PHE A N 1
ATOM 740 C CA . PHE A 1 90 ? -12.555 1.422 0.249 1.00 97.38 90 PHE A CA 1
ATOM 741 C C . PHE A 1 90 ? -11.834 2.251 -0.823 1.00 97.38 90 PHE A C 1
ATOM 743 O O . PHE A 1 90 ? -12.018 1.996 -2.008 1.00 97.38 90 PHE A O 1
ATOM 750 N N . ALA A 1 91 ? -10.960 3.185 -0.434 1.00 98.12 91 ALA A N 1
ATOM 751 C CA . ALA A 1 91 ? -10.174 3.975 -1.387 1.00 98.12 91 ALA A CA 1
ATOM 752 C C . ALA A 1 91 ? -9.237 3.103 -2.250 1.00 98.12 91 ALA A C 1
ATOM 754 O O . ALA A 1 91 ? -9.123 3.310 -3.460 1.00 98.12 91 ALA A O 1
ATOM 755 N N . LEU A 1 92 ? -8.612 2.084 -1.648 1.00 98.44 92 LEU A N 1
ATOM 756 C CA . LEU A 1 92 ? -7.731 1.143 -2.344 1.00 98.44 92 LEU A CA 1
ATOM 757 C C . LEU A 1 92 ? -8.462 0.307 -3.393 1.00 98.44 92 LEU A C 1
ATOM 759 O O . LEU A 1 92 ? -7.827 -0.072 -4.371 1.00 98.44 92 LEU A O 1
ATOM 763 N N . PHE A 1 93 ? -9.770 0.065 -3.250 1.00 95.56 93 PHE A N 1
ATOM 764 C CA . PHE A 1 93 ? -10.554 -0.640 -4.270 1.00 95.56 93 PHE A CA 1
ATOM 765 C C . PHE A 1 93 ? -10.411 0.008 -5.653 1.00 95.56 93 PHE A C 1
ATOM 767 O O . PHE A 1 93 ? -10.331 -0.690 -6.658 1.00 95.56 93 PHE A O 1
ATOM 774 N N . PHE A 1 94 ? -10.313 1.337 -5.697 1.00 96.88 94 PHE A N 1
ATOM 775 C CA . PHE A 1 94 ? -10.111 2.093 -6.928 1.00 96.88 94 PHE A CA 1
ATOM 776 C C . PHE A 1 94 ? -8.622 2.287 -7.213 1.00 96.88 94 PHE A C 1
ATOM 778 O O . PHE A 1 94 ? -8.144 1.927 -8.287 1.00 96.88 94 PHE A O 1
ATOM 785 N N . ALA A 1 95 ? -7.876 2.811 -6.235 1.00 98.12 95 ALA A N 1
ATOM 786 C CA . ALA A 1 95 ? -6.495 3.228 -6.452 1.00 98.12 95 ALA A CA 1
ATOM 787 C C . ALA A 1 95 ? -5.547 2.046 -6.716 1.00 98.12 95 ALA A C 1
ATOM 789 O O . ALA A 1 95 ? -4.778 2.074 -7.674 1.00 98.12 95 ALA A O 1
ATOM 790 N N . ALA A 1 96 ? -5.624 0.976 -5.919 1.00 98.06 96 ALA A N 1
ATOM 791 C CA . ALA A 1 96 ? -4.771 -0.193 -6.123 1.00 98.06 96 ALA A CA 1
ATOM 792 C C . ALA A 1 96 ? -5.164 -0.971 -7.387 1.00 98.06 96 ALA A C 1
ATOM 794 O O . ALA A 1 96 ? -4.284 -1.486 -8.069 1.00 98.06 96 ALA A O 1
ATOM 795 N N . SER A 1 97 ? -6.456 -1.010 -7.738 1.00 97.88 97 SER A N 1
ATOM 796 C CA . SER A 1 97 ? -6.907 -1.629 -8.990 1.00 97.88 97 SER A CA 1
ATOM 797 C C . SER A 1 97 ? -6.355 -0.904 -10.211 1.00 97.88 97 SER A C 1
ATOM 799 O O . SER A 1 97 ? -5.794 -1.554 -11.085 1.00 97.88 97 SER A O 1
ATOM 801 N N . ALA A 1 98 ? -6.458 0.429 -10.257 1.00 97.62 98 ALA A N 1
ATOM 802 C CA . ALA A 1 98 ? -5.907 1.220 -11.357 1.00 97.62 98 ALA A CA 1
ATOM 803 C C . ALA A 1 98 ? -4.395 0.987 -11.512 1.00 97.62 98 ALA A C 1
ATOM 805 O O . ALA A 1 98 ? -3.924 0.720 -12.612 1.00 97.62 98 ALA A O 1
ATOM 806 N N . HIS A 1 99 ? -3.658 0.998 -10.397 1.00 97.56 99 HIS A N 1
ATOM 807 C CA . HIS A 1 99 ? -2.220 0.742 -10.398 1.00 97.56 99 HIS A CA 1
ATOM 808 C C . HIS A 1 99 ? -1.858 -0.676 -10.873 1.00 97.56 99 HIS A C 1
ATOM 810 O O . HIS A 1 99 ? -0.943 -0.839 -11.673 1.00 97.56 99 HIS A O 1
ATOM 816 N N . LEU A 1 100 ? -2.564 -1.708 -10.400 1.00 97.88 100 LEU A N 1
ATOM 817 C CA . LEU A 1 100 ? -2.281 -3.094 -10.785 1.00 97.88 100 LEU A CA 1
ATOM 818 C C . LEU A 1 100 ? -2.653 -3.376 -12.244 1.00 97.88 100 LEU A C 1
ATOM 820 O O . LEU A 1 100 ? -1.915 -4.084 -12.919 1.00 97.88 100 LEU A O 1
ATOM 824 N N . ILE A 1 101 ? -3.755 -2.810 -12.744 1.00 97.75 101 ILE A N 1
ATOM 825 C CA . ILE A 1 101 ? -4.171 -2.951 -14.148 1.00 97.75 101 ILE A CA 1
ATOM 826 C C . ILE A 1 101 ? -3.131 -2.330 -15.088 1.00 97.75 101 ILE A C 1
ATOM 828 O O . ILE A 1 101 ? -2.793 -2.952 -16.093 1.00 97.75 101 ILE A O 1
ATOM 832 N N . ASP A 1 102 ? -2.589 -1.159 -14.743 1.00 96.25 102 ASP A N 1
ATOM 833 C CA . ASP A 1 102 ? -1.513 -0.514 -15.510 1.00 96.25 102 ASP A CA 1
ATOM 834 C C . ASP A 1 102 ? -0.272 -1.414 -15.629 1.00 96.25 102 ASP A C 1
ATOM 836 O O . ASP A 1 102 ? 0.285 -1.559 -16.713 1.00 96.25 102 ASP A O 1
ATOM 840 N N . ILE A 1 103 ? 0.104 -2.117 -14.554 1.00 96.69 103 ILE A N 1
ATOM 841 C CA . ILE A 1 103 ? 1.219 -3.076 -14.592 1.00 96.69 103 ILE A CA 1
ATOM 842 C C . ILE A 1 103 ? 0.862 -4.320 -15.421 1.00 96.69 103 ILE A C 1
ATOM 844 O O . ILE A 1 103 ? 1.661 -4.758 -16.241 1.00 96.69 103 ILE A O 1
ATOM 848 N N . ILE A 1 104 ? -0.329 -4.900 -15.237 1.00 97.88 104 ILE A N 1
ATOM 849 C CA . ILE A 1 104 ? -0.747 -6.142 -15.919 1.00 97.88 104 ILE A CA 1
ATOM 850 C C . ILE A 1 104 ? -0.752 -5.986 -17.441 1.00 97.88 104 ILE A C 1
ATOM 852 O O . ILE A 1 104 ? -0.349 -6.902 -18.160 1.00 97.88 104 ILE A O 1
ATOM 856 N N . PHE A 1 105 ? -1.230 -4.844 -17.929 1.00 96.62 105 PHE A N 1
ATOM 857 C CA . PHE A 1 105 ? -1.322 -4.553 -19.361 1.00 96.62 105 PHE A CA 1
ATOM 858 C C . PHE A 1 105 ? -0.191 -3.646 -19.860 1.00 96.62 105 PHE A C 1
ATOM 860 O O . PHE A 1 105 ? -0.176 -3.266 -21.031 1.00 96.62 105 PHE A O 1
ATOM 867 N N . GLY A 1 106 ? 0.761 -3.321 -18.987 1.00 92.69 106 GLY A N 1
ATOM 868 C CA . GLY A 1 106 ? 1.969 -2.585 -19.317 1.00 92.69 106 GLY A CA 1
ATOM 869 C C . GLY A 1 106 ? 2.994 -3.450 -20.053 1.00 92.69 106 GLY A C 1
ATOM 870 O O . GLY A 1 106 ? 2.849 -4.660 -20.196 1.00 92.69 106 GLY A O 1
ATOM 871 N N . GLY A 1 107 ? 4.055 -2.813 -20.545 1.00 91.75 107 GLY A N 1
ATOM 872 C CA . GLY A 1 107 ? 5.248 -3.517 -21.029 1.00 91.75 107 GLY A CA 1
ATOM 873 C C . GLY A 1 107 ? 6.336 -3.548 -19.957 1.00 91.75 107 GLY A C 1
ATOM 874 O O . GLY A 1 107 ? 6.050 -3.411 -18.775 1.00 91.75 107 GLY A O 1
ATOM 875 N N . HIS A 1 108 ? 7.603 -3.609 -20.384 1.00 92.50 108 HIS A N 1
ATOM 876 C CA . HIS A 1 108 ? 8.753 -3.516 -19.475 1.00 92.50 108 HIS A CA 1
ATOM 877 C C . HIS A 1 108 ? 8.615 -2.387 -18.458 1.00 92.50 108 HIS A C 1
ATOM 879 O O . HIS A 1 108 ? 8.423 -1.225 -18.852 1.00 92.50 108 HIS A O 1
ATOM 885 N N . ILE A 1 109 ? 8.813 -2.735 -17.190 1.00 94.94 109 ILE A N 1
ATOM 886 C CA . ILE A 1 109 ? 8.977 -1.777 -16.105 1.00 94.94 109 ILE A CA 1
ATOM 887 C C . ILE A 1 109 ? 10.410 -1.247 -16.192 1.00 94.94 109 ILE A C 1
ATOM 889 O O . ILE A 1 109 ? 11.376 -2.001 -16.209 1.00 94.94 109 ILE A O 1
ATOM 893 N N . THR A 1 110 ? 10.571 0.068 -16.277 1.00 95.56 110 THR A N 1
ATOM 894 C CA . THR A 1 110 ? 11.893 0.707 -16.259 1.00 95.56 110 THR A CA 1
ATOM 895 C C . THR A 1 110 ? 11.853 1.934 -15.372 1.00 95.56 110 THR A C 1
ATOM 897 O O . THR A 1 110 ? 10.775 2.484 -15.123 1.00 95.56 110 THR A O 1
ATOM 900 N N . ALA A 1 111 ? 13.017 2.376 -14.896 1.00 95.81 111 ALA A N 1
ATOM 901 C CA . ALA A 1 111 ? 13.116 3.591 -14.097 1.00 95.81 111 ALA A CA 1
ATOM 902 C C . ALA A 1 111 ? 12.501 4.796 -14.833 1.00 95.81 111 ALA A C 1
ATOM 904 O O . ALA A 1 111 ? 11.683 5.504 -14.259 1.00 95.81 111 ALA A O 1
ATOM 905 N N . ASP A 1 112 ? 12.807 4.975 -16.122 1.00 94.69 112 ASP A N 1
ATOM 906 C CA . ASP A 1 112 ? 12.317 6.125 -16.896 1.00 94.69 112 ASP A CA 1
ATOM 907 C C . ASP A 1 112 ? 10.804 6.084 -17.134 1.00 94.69 112 ASP A C 1
ATOM 909 O O . ASP A 1 112 ? 10.127 7.101 -17.004 1.00 94.69 112 ASP A O 1
ATOM 913 N N . LYS A 1 113 ? 10.240 4.907 -17.437 1.00 94.00 113 LYS A N 1
ATOM 914 C CA . LYS A 1 113 ? 8.782 4.764 -17.571 1.00 94.00 113 LYS A CA 1
ATOM 915 C C . LYS A 1 113 ? 8.073 4.997 -16.242 1.00 94.00 113 LYS A C 1
ATOM 917 O O . LYS A 1 113 ? 7.030 5.644 -16.224 1.00 94.00 113 LYS A O 1
ATOM 922 N N . SER A 1 114 ? 8.644 4.485 -15.151 1.00 94.56 114 SER A N 1
ATOM 923 C CA . SER A 1 114 ? 8.091 4.651 -13.804 1.00 94.56 114 SER A CA 1
ATOM 924 C C . SER A 1 114 ? 8.118 6.119 -13.383 1.00 94.56 114 SER A C 1
ATOM 926 O O . SER A 1 114 ? 7.098 6.622 -12.927 1.00 94.56 114 SER A O 1
ATOM 928 N N . ALA A 1 115 ? 9.227 6.828 -13.623 1.00 95.31 115 ALA A N 1
ATOM 929 C CA . ALA A 1 115 ? 9.336 8.269 -13.392 1.00 95.31 115 ALA A CA 1
ATOM 930 C C . ALA A 1 115 ? 8.305 9.043 -14.228 1.00 95.31 115 ALA A C 1
ATOM 932 O O . ALA A 1 115 ? 7.508 9.801 -13.684 1.00 95.31 115 ALA A O 1
ATOM 933 N N . ALA A 1 116 ? 8.224 8.778 -15.537 1.00 94.62 116 ALA A N 1
ATOM 934 C CA . ALA A 1 116 ? 7.270 9.448 -16.421 1.00 94.62 116 ALA A CA 1
ATOM 935 C C . ALA A 1 116 ? 5.800 9.208 -16.028 1.00 94.62 116 ALA A C 1
ATOM 937 O O . ALA A 1 116 ? 4.965 10.101 -16.189 1.00 94.62 116 ALA A O 1
ATOM 938 N N . ALA A 1 117 ? 5.460 8.014 -15.532 1.00 93.00 117 ALA A N 1
ATOM 939 C CA . ALA A 1 117 ? 4.136 7.725 -14.987 1.00 93.00 117 ALA A CA 1
ATOM 940 C C . ALA A 1 117 ? 3.903 8.460 -13.660 1.00 93.00 117 ALA A C 1
ATOM 942 O O . ALA A 1 117 ? 2.834 9.042 -13.468 1.00 93.00 117 ALA A O 1
ATOM 943 N N . PHE A 1 118 ? 4.909 8.481 -12.781 1.00 94.38 118 PHE A N 1
ATOM 944 C CA . PHE A 1 118 ? 4.849 9.167 -11.495 1.00 94.38 118 PHE A CA 1
ATOM 945 C C . PHE A 1 118 ? 4.587 10.662 -11.672 1.00 94.38 118 PHE A C 1
ATOM 947 O O . PHE A 1 118 ? 3.609 11.155 -11.126 1.00 94.38 118 PHE A O 1
ATOM 954 N N . HIS A 1 119 ? 5.358 11.351 -12.517 1.00 93.00 119 HIS A N 1
ATOM 955 C CA . HIS A 1 119 ? 5.170 12.771 -12.863 1.00 93.00 119 HIS A CA 1
ATOM 956 C C . HIS A 1 119 ? 3.749 13.114 -13.316 1.00 93.00 119 HIS A C 1
ATOM 958 O O . HIS A 1 119 ? 3.207 14.169 -13.001 1.00 93.00 119 HIS A O 1
ATOM 964 N N . LYS A 1 120 ? 3.104 12.217 -14.067 1.00 94.19 120 LYS A N 1
ATOM 965 C CA . LYS A 1 120 ? 1.727 12.436 -14.535 1.00 94.19 120 LYS A CA 1
ATOM 966 C C . LYS A 1 120 ? 0.691 12.253 -13.428 1.00 94.19 120 LYS A C 1
ATOM 968 O O . LYS A 1 120 ? -0.413 12.782 -13.537 1.00 94.19 120 LYS A O 1
ATOM 973 N N . LEU A 1 121 ? 1.010 11.459 -12.409 1.00 95.69 121 LEU A N 1
ATOM 974 C CA . LEU A 1 121 ? 0.070 10.927 -11.425 1.00 95.69 121 LEU A CA 1
ATOM 975 C C . LEU A 1 121 ? 0.597 11.069 -9.986 1.00 95.69 121 LEU A C 1
ATOM 977 O O . LEU A 1 121 ? 0.266 10.256 -9.125 1.00 95.69 121 LEU A O 1
ATOM 981 N N . GLU A 1 122 ? 1.379 12.108 -9.692 1.00 94.88 122 GLU A N 1
ATOM 982 C CA . GLU A 1 122 ? 2.069 12.271 -8.401 1.00 94.88 122 GLU A CA 1
ATOM 983 C C . GLU A 1 122 ? 1.090 12.204 -7.225 1.00 94.88 122 GLU A C 1
ATOM 985 O O . GLU A 1 122 ? 1.250 11.412 -6.297 1.00 94.88 122 GLU A O 1
ATOM 990 N N . ILE A 1 123 ? 0.002 12.980 -7.311 1.00 95.94 123 ILE A N 1
ATOM 991 C CA . ILE A 1 123 ? -1.057 13.023 -6.292 1.00 9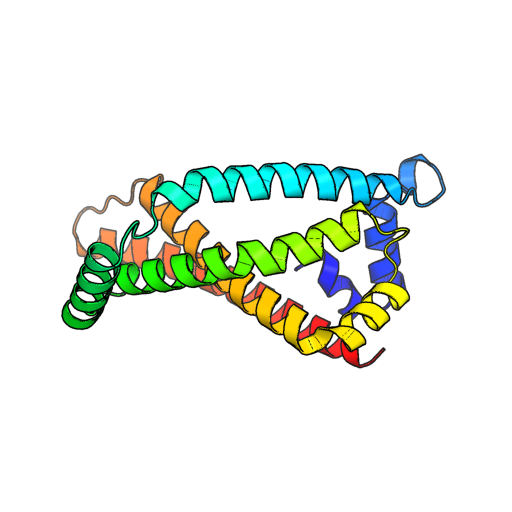5.94 123 ILE A CA 1
ATOM 992 C C . ILE A 1 123 ? -1.673 11.634 -6.092 1.00 95.94 123 ILE A C 1
ATOM 994 O O . ILE A 1 123 ? -1.972 11.244 -4.962 1.00 95.94 123 ILE A O 1
ATOM 998 N N . PHE A 1 124 ? -1.855 10.877 -7.175 1.00 97.12 124 PHE A N 1
ATOM 999 C CA . PHE A 1 124 ? -2.392 9.525 -7.109 1.00 97.12 124 PHE A CA 1
ATOM 1000 C C . PHE A 1 124 ? -1.433 8.584 -6.374 1.00 97.12 124 PHE A C 1
ATOM 1002 O O . PHE A 1 124 ? -1.883 7.866 -5.480 1.00 97.12 124 PHE A O 1
ATOM 1009 N N . TYR A 1 125 ? -0.133 8.610 -6.678 1.00 96.44 125 TYR A N 1
ATOM 1010 C CA . TYR A 1 125 ? 0.843 7.748 -6.008 1.00 96.44 125 TYR A CA 1
ATOM 1011 C C . TYR A 1 125 ? 1.060 8.134 -4.542 1.00 96.44 125 TYR A C 1
ATOM 1013 O O . TYR A 1 125 ? 1.084 7.245 -3.689 1.00 96.44 125 TYR A O 1
ATOM 1021 N N . PHE A 1 126 ? 1.081 9.428 -4.207 1.00 96.62 126 PHE A N 1
ATOM 1022 C CA . PHE A 1 126 ? 1.121 9.877 -2.812 1.00 96.62 126 PHE A CA 1
ATOM 1023 C C . PHE A 1 126 ? -0.120 9.434 -2.029 1.00 96.62 126 PHE A C 1
ATOM 1025 O O . PHE A 1 126 ? -0.012 8.930 -0.907 1.00 96.62 126 PHE A O 1
ATOM 1032 N N . ALA A 1 127 ? -1.313 9.568 -2.614 1.00 97.69 127 ALA A N 1
ATOM 1033 C CA . ALA A 1 127 ? -2.540 9.093 -1.984 1.00 97.69 127 ALA A CA 1
ATOM 1034 C C . ALA A 1 127 ? -2.532 7.564 -1.823 1.00 97.69 127 ALA A C 1
ATOM 1036 O O . ALA A 1 127 ? -2.854 7.051 -0.748 1.00 97.69 127 ALA A O 1
ATOM 1037 N N . LEU A 1 128 ? -2.112 6.833 -2.860 1.00 97.81 128 LEU A N 1
ATOM 1038 C CA . LEU A 1 128 ? -1.987 5.378 -2.845 1.00 97.81 128 LEU A CA 1
ATOM 1039 C C . LEU A 1 128 ? -1.020 4.910 -1.750 1.00 97.81 128 LEU A C 1
ATOM 1041 O O . LEU A 1 128 ? -1.357 3.982 -1.010 1.00 97.81 128 LEU A O 1
ATOM 1045 N N . LEU A 1 129 ? 0.128 5.577 -1.594 1.00 97.56 129 LEU A N 1
ATOM 1046 C CA . LEU A 1 129 ? 1.100 5.333 -0.529 1.00 97.56 129 LEU A CA 1
ATOM 1047 C C . LEU A 1 129 ? 0.441 5.450 0.851 1.00 97.56 129 LEU A C 1
ATOM 1049 O O . LEU A 1 129 ? 0.497 4.508 1.647 1.00 97.56 129 LEU A O 1
ATOM 1053 N N . VAL A 1 130 ? -0.230 6.572 1.121 1.00 98.06 130 VAL A N 1
ATOM 1054 C CA . VAL A 1 130 ? -0.899 6.825 2.407 1.00 98.06 130 VAL A CA 1
ATOM 1055 C C . VAL A 1 130 ? -1.977 5.779 2.680 1.00 98.06 130 VAL A C 1
ATOM 1057 O O . VAL A 1 130 ? -2.003 5.181 3.760 1.00 98.06 130 VAL A O 1
ATOM 1060 N N . PHE A 1 131 ? -2.860 5.518 1.711 1.00 98.50 131 PHE A N 1
ATOM 1061 C CA . PHE A 1 131 ? -3.945 4.554 1.884 1.00 98.50 131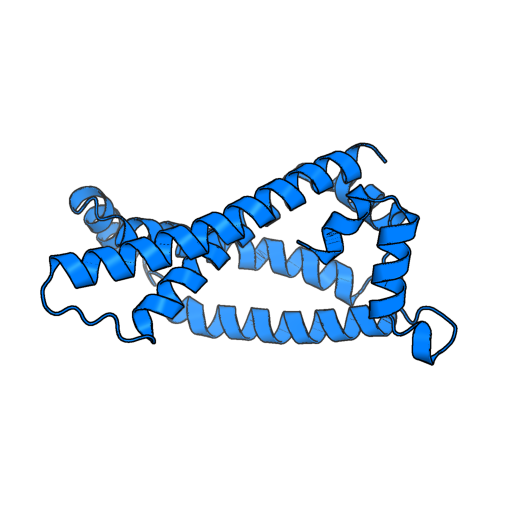 PHE A CA 1
ATOM 1062 C C . PHE A 1 131 ? -3.409 3.150 2.141 1.00 98.50 131 PHE A C 1
ATOM 1064 O O . PHE A 1 131 ? -3.866 2.490 3.076 1.00 98.50 131 PHE A O 1
ATOM 1071 N N . MET A 1 132 ? -2.422 2.709 1.362 1.00 98.06 132 MET A N 1
ATOM 1072 C CA . MET A 1 132 ? -1.828 1.381 1.482 1.00 98.06 132 MET A CA 1
ATOM 1073 C C . MET A 1 132 ? -1.117 1.203 2.823 1.00 98.06 132 MET A C 1
ATOM 1075 O O . MET A 1 132 ? -1.397 0.231 3.525 1.00 98.06 132 MET A O 1
ATOM 1079 N N . VAL A 1 133 ? -0.276 2.155 3.238 1.00 98.12 133 VAL A N 1
ATOM 1080 C CA . VAL A 1 133 ? 0.471 2.078 4.507 1.00 98.12 133 VAL A CA 1
ATOM 1081 C C . VAL A 1 133 ? -0.471 2.044 5.699 1.00 98.12 133 VAL A C 1
ATOM 1083 O O . VAL A 1 133 ? -0.311 1.207 6.593 1.00 98.12 133 VAL A O 1
ATOM 1086 N N . VAL A 1 134 ? -1.477 2.919 5.725 1.00 98.44 134 VAL A N 1
ATOM 1087 C CA . VAL A 1 134 ? -2.464 2.936 6.810 1.00 98.44 134 VAL A CA 1
ATOM 1088 C C . VAL A 1 134 ? -3.289 1.651 6.792 1.00 98.44 134 VAL A C 1
ATOM 1090 O O . VAL A 1 134 ? -3.495 1.046 7.840 1.00 98.44 134 VAL A O 1
ATOM 1093 N N . HIS A 1 135 ? -3.739 1.179 5.627 1.00 98.56 135 HIS A N 1
ATOM 1094 C CA . HIS A 1 135 ? -4.512 -0.060 5.547 1.00 98.56 135 HIS A CA 1
ATOM 1095 C C . HIS A 1 135 ? -3.711 -1.279 6.021 1.00 98.56 135 HIS A C 1
ATOM 1097 O O . HIS A 1 135 ? -4.226 -2.093 6.790 1.00 98.56 135 HIS A O 1
ATOM 1103 N N . ALA A 1 136 ? -2.457 -1.395 5.584 1.00 98.06 136 ALA A N 1
ATOM 1104 C CA . ALA A 1 136 ? -1.598 -2.535 5.866 1.00 98.06 136 ALA A CA 1
ATOM 1105 C C . ALA A 1 136 ? -1.108 -2.554 7.321 1.00 98.06 136 ALA A C 1
ATOM 1107 O O . ALA A 1 136 ? -1.195 -3.598 7.961 1.00 98.06 136 ALA A O 1
ATOM 1108 N N . SER A 1 137 ? -0.671 -1.419 7.879 1.00 98.19 137 SER A N 1
ATOM 1109 C CA . SER A 1 137 ? -0.160 -1.327 9.262 1.00 98.19 137 SER A CA 1
ATOM 1110 C C . SER A 1 137 ? -1.236 -1.651 10.307 1.00 98.19 137 SER A C 1
ATOM 1112 O O . SER A 1 137 ? -1.157 -2.669 10.996 1.00 98.19 137 SER A O 1
ATOM 1114 N N . VAL A 1 138 ? -2.283 -0.825 10.360 1.00 98.31 138 VAL A N 1
ATOM 1115 C CA . VAL A 1 138 ? -3.672 -1.260 10.191 1.00 98.31 138 VAL A CA 1
ATOM 1116 C C . VAL A 1 138 ? -3.969 -2.748 10.437 1.00 98.31 138 VAL A C 1
ATOM 1118 O O . VAL A 1 138 ? -4.066 -3.279 11.556 1.00 98.31 138 VAL A O 1
ATOM 1121 N N . GLY A 1 139 ? -4.161 -3.416 9.305 1.00 97.88 139 GLY A N 1
ATOM 1122 C CA . GLY A 1 139 ? -4.576 -4.799 9.205 1.00 97.88 139 GLY A CA 1
ATOM 1123 C C . GLY A 1 139 ? -3.587 -5.753 9.840 1.00 97.88 139 GLY A C 1
ATOM 1124 O O . GLY A 1 139 ? -4.033 -6.684 10.499 1.00 97.88 139 GLY A O 1
ATOM 1125 N N . MET A 1 140 ? -2.283 -5.505 9.716 1.00 97.81 140 MET A N 1
ATOM 1126 C CA . MET A 1 140 ? -1.245 -6.376 10.257 1.00 97.81 140 MET A CA 1
ATOM 1127 C C . MET A 1 140 ? -1.280 -6.406 11.785 1.00 97.81 140 MET A C 1
ATOM 1129 O O . MET A 1 140 ? -1.313 -7.483 12.382 1.00 97.81 140 MET A O 1
ATOM 1133 N N . TYR A 1 141 ? -1.383 -5.241 12.431 1.00 97.00 141 TYR A N 1
ATOM 1134 C CA . TYR A 1 141 ? -1.569 -5.163 13.880 1.00 97.00 141 TYR A CA 1
ATOM 1135 C C . TYR A 1 141 ? -2.837 -5.911 14.307 1.00 97.00 141 TYR A C 1
ATOM 1137 O O . TYR A 1 141 ? -2.804 -6.724 15.232 1.00 97.00 141 TYR A O 1
ATOM 1145 N N . ARG A 1 142 ? -3.958 -5.690 13.610 1.00 95.94 142 ARG A N 1
ATOM 1146 C CA . ARG A 1 142 ? -5.224 -6.357 13.945 1.00 95.94 142 ARG A CA 1
ATOM 1147 C C . ARG A 1 142 ? -5.226 -7.855 13.674 1.00 95.94 142 ARG A C 1
ATOM 1149 O O . ARG A 1 142 ? -5.934 -8.579 14.367 1.00 95.94 142 ARG A O 1
ATOM 1156 N N . LEU A 1 143 ? -4.493 -8.312 12.666 1.00 96.06 143 LEU A N 1
ATOM 1157 C CA . LEU A 1 143 ? -4.319 -9.724 12.358 1.00 96.06 143 LEU A CA 1
ATOM 1158 C C . LEU A 1 143 ? -3.536 -10.396 13.486 1.00 96.06 143 LEU A C 1
ATOM 1160 O O . LEU A 1 143 ? -3.993 -11.407 14.011 1.00 96.06 143 LEU A O 1
ATOM 1164 N N . TYR A 1 144 ? -2.434 -9.775 13.916 1.00 94.38 144 TYR A N 1
ATOM 1165 C CA . TYR A 1 144 ? -1.621 -10.259 15.026 1.00 94.38 144 TYR A CA 1
ATOM 1166 C C . TYR A 1 144 ? -2.451 -10.408 16.304 1.00 94.38 144 TYR A C 1
ATOM 1168 O O . TYR A 1 144 ? -2.571 -11.507 16.827 1.00 94.38 144 TYR A O 1
ATOM 1176 N N . VAL A 1 145 ? -3.113 -9.343 16.772 1.00 92.69 145 VAL A N 1
ATOM 1177 C CA . VAL A 1 145 ? -3.880 -9.400 18.036 1.00 92.69 145 VAL A CA 1
ATOM 1178 C C . VAL A 1 145 ? -5.136 -10.274 17.967 1.00 92.69 145 VAL A C 1
ATOM 1180 O O . VAL A 1 145 ? -5.742 -10.539 18.999 1.00 92.69 145 VAL A O 1
ATOM 1183 N N . LYS A 1 146 ? -5.579 -10.659 16.764 1.00 92.56 146 LYS A N 1
ATOM 1184 C CA . LYS A 1 146 ? -6.744 -11.531 16.572 1.00 92.56 146 LYS A CA 1
ATOM 1185 C C . LYS A 1 146 ? -6.375 -13.008 16.648 1.00 92.56 146 LYS A C 1
ATOM 1187 O O . LYS A 1 146 ? -7.185 -13.790 17.128 1.00 92.56 146 LYS A O 1
ATOM 1192 N N . TRP A 1 147 ? -5.207 -13.375 16.126 1.00 94.00 147 TRP A N 1
ATOM 1193 C CA . TRP A 1 147 ? -4.819 -14.776 15.943 1.00 94.00 147 TRP A CA 1
ATOM 1194 C C . TRP A 1 147 ? -3.665 -15.220 16.838 1.00 94.00 147 TRP A C 1
ATOM 1196 O O . TRP A 1 147 ? -3.477 -16.416 17.027 1.00 94.00 147 TRP A O 1
ATOM 1206 N N . VAL A 1 148 ? -2.904 -14.283 17.398 1.00 90.56 148 VAL A N 1
ATOM 1207 C CA . VAL A 1 148 ? -1.868 -14.574 18.389 1.00 90.56 148 VAL A CA 1
ATOM 1208 C C . VAL A 1 148 ? -2.459 -14.352 19.771 1.00 90.56 148 VAL A C 1
ATOM 1210 O O . VAL A 1 148 ? -2.993 -13.275 20.040 1.00 90.56 148 VAL A O 1
ATOM 1213 N N . SER A 1 149 ? -2.354 -15.354 20.650 1.00 80.44 149 SER A N 1
ATOM 1214 C CA . SER A 1 149 ? -2.801 -15.192 22.033 1.00 80.44 149 SER A CA 1
ATOM 1215 C C . SER A 1 149 ? -1.956 -14.127 22.725 1.00 80.44 149 SER A C 1
ATOM 1217 O O . SER A 1 149 ? -0.728 -14.218 22.769 1.00 80.44 149 SER A O 1
ATOM 1219 N N . ILE A 1 150 ? -2.610 -13.093 23.250 1.00 81.75 150 ILE A N 1
ATOM 1220 C CA . ILE A 1 150 ? -1.969 -12.037 24.038 1.00 81.75 150 ILE A CA 1
ATOM 1221 C C . ILE A 1 150 ? -2.426 -12.210 25.478 1.00 81.75 150 ILE A C 1
ATOM 1223 O O . ILE A 1 150 ? -3.130 -11.371 26.028 1.00 81.75 150 ILE A O 1
ATOM 1227 N N . ASP A 1 151 ? -2.030 -13.322 26.082 1.00 81.44 151 ASP A N 1
ATOM 1228 C CA . ASP A 1 151 ? -2.293 -13.563 27.494 1.00 81.44 151 ASP A CA 1
ATOM 1229 C C . ASP A 1 151 ? -1.236 -12.853 28.345 1.00 81.44 151 ASP A C 1
ATOM 1231 O O . ASP A 1 151 ? -0.054 -12.758 27.989 1.00 81.44 151 ASP A O 1
ATOM 1235 N N . GLY A 1 152 ? -1.665 -12.319 29.480 1.00 78.06 152 GLY A N 1
ATOM 1236 C CA . GLY A 1 152 ? -0.796 -11.780 30.517 1.00 78.06 152 GLY A CA 1
ATOM 1237 C C . GLY A 1 152 ? -1.224 -12.341 31.862 1.00 78.06 152 GLY A C 1
ATOM 1238 O O . GLY A 1 152 ? -2.396 -12.664 32.047 1.00 78.06 152 GLY A O 1
ATOM 1239 N N . VAL A 1 153 ? -0.299 -12.411 32.816 1.00 85.75 153 VAL A N 1
ATOM 1240 C CA . VAL A 1 153 ? -0.612 -12.814 34.197 1.00 85.75 153 VAL A CA 1
ATOM 1241 C C . VAL A 1 153 ? -1.619 -11.838 34.823 1.00 85.75 153 VAL A C 1
ATOM 1243 O O . VAL A 1 153 ? -2.405 -12.197 35.695 1.00 85.75 153 VAL A O 1
ATOM 1246 N N . ASN A 1 154 ? -1.643 -10.592 34.340 1.00 91.69 154 ASN A N 1
ATOM 1247 C CA . ASN A 1 154 ? -2.643 -9.586 34.672 1.00 91.69 154 ASN A CA 1
ATOM 1248 C C . ASN A 1 154 ? -2.994 -8.704 33.455 1.00 91.69 154 ASN A C 1
ATOM 1250 O O . ASN A 1 154 ? -2.347 -8.746 32.402 1.00 91.69 154 ASN A O 1
ATOM 1254 N N . LYS A 1 155 ? -4.014 -7.848 33.616 1.00 89.00 155 LYS A N 1
ATOM 1255 C CA . LYS A 1 155 ? -4.471 -6.922 32.561 1.00 89.00 155 LYS A CA 1
ATOM 1256 C C . LYS A 1 155 ? -3.376 -5.958 32.092 1.00 89.00 155 LYS A C 1
ATOM 1258 O O . LYS A 1 155 ? -3.348 -5.608 30.915 1.00 89.00 155 LYS A O 1
ATOM 1263 N N . HIS A 1 156 ? -2.487 -5.527 32.986 1.00 91.38 156 HIS A N 1
ATOM 1264 C CA . HIS A 1 156 ? -1.414 -4.594 32.647 1.00 91.38 156 HIS A CA 1
ATOM 1265 C C . HIS A 1 156 ? -0.404 -5.234 31.686 1.00 91.38 156 HIS A C 1
ATOM 1267 O O . HIS A 1 156 ? -0.065 -4.644 30.662 1.00 91.38 156 HIS A O 1
ATOM 1273 N N . GLU A 1 157 ? 0.022 -6.466 31.963 1.00 91.19 157 GLU A N 1
ATOM 1274 C CA . GLU A 1 157 ? 0.940 -7.211 31.098 1.00 91.19 157 GLU A CA 1
ATOM 1275 C C . GLU A 1 157 ? 0.317 -7.504 29.726 1.00 91.19 157 GLU A C 1
ATOM 1277 O O . GLU A 1 157 ? 0.962 -7.304 28.695 1.00 91.19 157 GLU A O 1
ATOM 1282 N N . MET A 1 158 ? -0.962 -7.891 29.694 1.00 90.00 158 MET A N 1
ATOM 1283 C CA . MET A 1 158 ? -1.715 -8.062 28.447 1.00 90.00 158 MET A CA 1
ATOM 1284 C C . MET A 1 158 ? -1.709 -6.772 27.609 1.00 90.00 158 MET A C 1
ATOM 1286 O O . MET A 1 158 ? -1.380 -6.794 26.418 1.00 90.00 158 MET A O 1
ATOM 1290 N N . PHE A 1 159 ? -2.030 -5.624 28.218 1.00 89.94 159 PHE A N 1
ATOM 1291 C CA . PHE A 1 159 ? -2.005 -4.338 27.517 1.00 89.94 159 PHE A CA 1
ATOM 1292 C C . PHE A 1 159 ? -0.600 -3.945 27.060 1.00 89.94 159 PHE A C 1
ATOM 1294 O O . PHE A 1 159 ? -0.454 -3.420 25.955 1.00 89.94 159 PHE A O 1
ATOM 1301 N N . ALA A 1 160 ? 0.433 -4.232 27.853 1.00 91.38 160 ALA A N 1
ATOM 1302 C CA . ALA A 1 160 ? 1.820 -3.976 27.483 1.00 91.38 160 ALA A CA 1
ATOM 1303 C C . ALA A 1 160 ? 2.234 -4.793 26.249 1.00 91.38 160 ALA A C 1
ATOM 1305 O O . ALA A 1 160 ? 2.762 -4.223 25.292 1.00 91.38 160 ALA A O 1
ATOM 1306 N N . LYS A 1 161 ? 1.924 -6.096 26.207 1.00 90.94 161 LYS A N 1
ATOM 1307 C CA . LYS A 1 161 ? 2.189 -6.962 25.042 1.00 90.94 161 LYS A CA 1
ATOM 1308 C C . LYS A 1 161 ? 1.460 -6.469 23.794 1.00 90.94 161 LYS A C 1
ATOM 1310 O O . LYS A 1 161 ? 2.056 -6.365 22.722 1.00 90.94 161 LYS A O 1
ATOM 1315 N N . ARG A 1 162 ? 0.190 -6.091 23.939 1.00 91.62 162 ARG A N 1
ATOM 1316 C CA . ARG A 1 162 ? -0.618 -5.544 22.843 1.00 91.62 162 ARG A CA 1
ATOM 1317 C C . ARG A 1 162 ? -0.073 -4.219 22.318 1.00 91.62 162 ARG A C 1
ATOM 1319 O O . ARG A 1 162 ? 0.031 -4.032 21.107 1.00 91.62 162 ARG A O 1
ATOM 1326 N N . ASN A 1 163 ? 0.304 -3.311 23.216 1.00 92.56 163 ASN A N 1
ATOM 1327 C CA . ASN A 1 163 ? 0.918 -2.040 22.847 1.00 92.56 163 ASN A CA 1
ATOM 1328 C C . ASN A 1 163 ? 2.281 -2.244 22.191 1.00 92.56 163 ASN A C 1
ATOM 1330 O O . ASN A 1 163 ? 2.557 -1.576 21.203 1.00 92.56 163 ASN A O 1
ATOM 1334 N N . LYS A 1 164 ? 3.090 -3.200 22.657 1.00 94.00 164 LYS A N 1
ATOM 1335 C CA . LYS A 1 164 ? 4.355 -3.560 22.008 1.00 94.00 164 LYS A CA 1
ATOM 1336 C C . LYS A 1 164 ? 4.129 -4.039 20.574 1.00 94.00 164 LYS A C 1
ATOM 1338 O O . LYS A 1 164 ? 4.775 -3.524 19.670 1.00 94.00 164 LYS A O 1
ATOM 1343 N N . ALA A 1 165 ? 3.185 -4.957 20.352 1.00 93.69 165 ALA A N 1
ATOM 1344 C CA . ALA A 1 165 ? 2.850 -5.441 19.011 1.00 93.69 165 ALA A CA 1
ATOM 1345 C C . ALA A 1 165 ? 2.406 -4.298 18.087 1.00 93.69 165 ALA A C 1
ATOM 1347 O O . ALA A 1 165 ? 2.889 -4.178 16.963 1.00 93.69 165 ALA A O 1
ATOM 1348 N N . LYS A 1 166 ? 1.541 -3.412 18.595 1.00 95.25 166 LYS A N 1
ATOM 1349 C CA . LYS A 1 166 ? 1.129 -2.191 17.898 1.00 95.25 166 LYS A CA 1
ATOM 1350 C C . LYS A 1 166 ? 2.343 -1.336 17.533 1.00 95.25 166 LYS A C 1
ATOM 1352 O O . LYS A 1 166 ? 2.565 -1.078 16.359 1.00 95.25 166 LYS A O 1
ATOM 1357 N N . THR A 1 167 ? 3.158 -0.941 18.507 1.00 96.75 167 THR A N 1
ATOM 1358 C CA . THR A 1 167 ? 4.330 -0.088 18.276 1.00 96.75 167 THR A CA 1
ATOM 1359 C C . THR A 1 167 ? 5.275 -0.696 17.248 1.00 96.75 167 THR A C 1
ATOM 1361 O O . THR A 1 167 ? 5.651 -0.006 16.311 1.00 96.75 167 THR A O 1
ATOM 1364 N N . VAL A 1 168 ? 5.603 -1.986 17.362 1.00 97.25 168 VAL A N 1
ATOM 1365 C CA . VAL A 1 168 ? 6.496 -2.669 16.412 1.00 97.25 168 VAL A CA 1
ATOM 1366 C C . VAL A 1 168 ? 5.941 -2.607 14.990 1.00 97.25 168 VAL A C 1
ATOM 1368 O O . VAL A 1 168 ? 6.648 -2.176 14.084 1.00 97.25 168 VAL A O 1
ATOM 1371 N N . VAL A 1 169 ? 4.671 -2.973 14.789 1.00 97.56 169 VAL A N 1
ATOM 1372 C CA . VAL A 1 169 ? 4.050 -2.940 13.456 1.00 97.56 169 VAL A CA 1
ATOM 1373 C C . VAL A 1 169 ? 4.046 -1.518 12.892 1.00 97.56 169 VAL A C 1
ATOM 1375 O O . VAL A 1 169 ? 4.492 -1.305 11.767 1.00 97.56 169 VAL A O 1
ATOM 1378 N N . PHE A 1 170 ? 3.588 -0.531 13.661 1.00 97.69 170 PHE A N 1
ATOM 1379 C CA . PHE A 1 170 ? 3.503 0.849 13.180 1.00 97.69 170 PHE A CA 1
ATOM 1380 C C . PHE A 1 170 ? 4.879 1.475 12.920 1.00 97.69 170 PHE A C 1
ATOM 1382 O O . PHE A 1 170 ? 5.011 2.227 11.961 1.00 97.69 170 PHE A O 1
ATOM 1389 N N . VAL A 1 171 ? 5.907 1.143 13.707 1.00 98.31 171 VAL A N 1
ATOM 1390 C CA . VAL A 1 171 ? 7.286 1.595 13.457 1.00 98.31 171 VAL A CA 1
ATOM 1391 C C . VAL A 1 171 ? 7.825 0.997 12.161 1.00 98.31 171 VAL A C 1
ATOM 1393 O O . VAL A 1 171 ? 8.354 1.739 11.341 1.00 98.31 171 VAL A O 1
ATOM 1396 N N . ILE A 1 172 ? 7.643 -0.308 11.926 1.00 98.06 172 ILE A N 1
ATOM 1397 C CA . ILE A 1 172 ? 8.102 -0.961 10.689 1.00 98.06 172 ILE A CA 1
ATOM 1398 C C . ILE A 1 172 ? 7.449 -0.312 9.466 1.00 98.06 172 ILE A C 1
ATOM 1400 O O . ILE A 1 172 ? 8.144 0.129 8.553 1.00 98.06 172 ILE A O 1
ATOM 1404 N N . TYR A 1 173 ? 6.119 -0.202 9.454 1.00 98.12 173 TYR A N 1
ATOM 1405 C CA . TYR A 1 173 ? 5.412 0.424 8.335 1.00 98.12 173 TYR A CA 1
ATOM 1406 C C . TYR A 1 173 ? 5.709 1.921 8.214 1.00 98.12 173 TYR A C 1
ATOM 1408 O O . TYR A 1 173 ? 5.757 2.426 7.099 1.00 98.12 173 TYR A O 1
ATOM 1416 N N . GLY A 1 174 ? 5.948 2.620 9.326 1.00 97.94 174 GLY A N 1
ATOM 1417 C CA . GLY A 1 174 ? 6.367 4.020 9.330 1.00 97.94 174 GLY A CA 1
ATOM 1418 C C . GLY A 1 174 ? 7.730 4.216 8.669 1.00 97.94 174 GLY A C 1
ATOM 1419 O O . GLY A 1 174 ? 7.864 5.071 7.801 1.00 97.94 174 GLY A O 1
ATOM 1420 N N . ILE A 1 175 ? 8.719 3.380 9.002 1.00 98.12 175 ILE A N 1
ATOM 1421 C CA . ILE A 1 175 ? 10.045 3.402 8.365 1.00 98.12 175 ILE A CA 1
ATOM 1422 C C . ILE A 1 175 ? 9.920 3.110 6.867 1.00 98.12 175 ILE A C 1
ATOM 1424 O O . ILE A 1 175 ? 10.451 3.858 6.049 1.00 98.12 175 ILE A O 1
ATOM 1428 N N . LEU A 1 176 ? 9.178 2.063 6.493 1.00 98.00 176 LEU A N 1
ATOM 1429 C CA . LEU A 1 176 ? 8.958 1.721 5.085 1.00 98.00 176 LEU A CA 1
ATOM 1430 C C . LEU A 1 176 ? 8.250 2.847 4.317 1.00 98.00 176 LEU A C 1
ATOM 1432 O O . 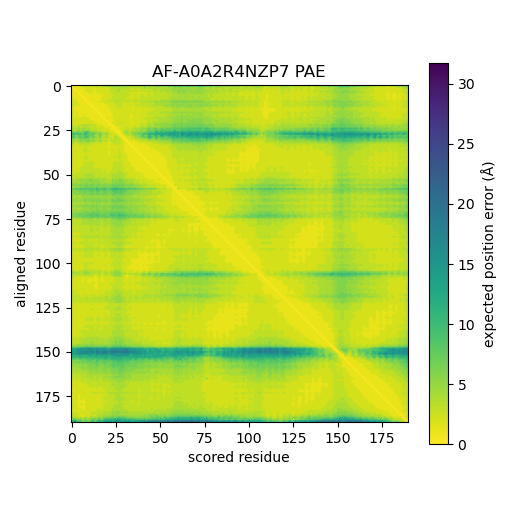LEU A 1 176 ? 8.587 3.096 3.162 1.00 98.00 176 LEU A O 1
ATOM 1436 N N . ALA A 1 177 ? 7.304 3.537 4.957 1.00 97.69 177 ALA A N 1
ATOM 1437 C CA . ALA A 1 177 ? 6.599 4.671 4.374 1.00 97.69 177 ALA A CA 1
ATOM 1438 C C . ALA A 1 177 ? 7.505 5.882 4.172 1.00 97.69 177 ALA A C 1
ATOM 1440 O O . ALA A 1 177 ? 7.441 6.494 3.115 1.00 97.69 177 ALA A O 1
ATOM 1441 N N . VAL A 1 178 ? 8.373 6.200 5.136 1.00 97.81 178 VAL A N 1
ATOM 1442 C CA . VAL A 1 178 ? 9.352 7.288 4.991 1.00 97.81 178 VAL A CA 1
ATOM 1443 C C . VAL A 1 178 ? 10.329 6.984 3.858 1.00 97.81 178 VAL A C 1
ATOM 1445 O O . VAL A 1 178 ? 10.551 7.839 3.008 1.00 97.81 178 VAL A O 1
ATOM 1448 N N . ILE A 1 179 ? 10.864 5.762 3.789 1.00 97.62 179 ILE A N 1
ATOM 1449 C CA . ILE A 1 179 ? 11.775 5.354 2.706 1.00 97.62 179 ILE A CA 1
ATOM 1450 C C . ILE A 1 179 ? 11.081 5.450 1.339 1.00 97.62 179 ILE A C 1
ATOM 1452 O O . ILE A 1 179 ? 11.666 5.957 0.383 1.00 97.62 179 ILE A O 1
ATOM 1456 N N . ALA A 1 180 ? 9.834 4.987 1.239 1.00 96.62 180 ALA A N 1
ATOM 1457 C CA . ALA A 1 180 ? 9.062 5.093 0.005 1.00 96.62 180 ALA A CA 1
ATOM 1458 C C . ALA A 1 180 ? 8.748 6.546 -0.361 1.00 96.62 180 ALA A C 1
ATOM 1460 O O . ALA A 1 180 ? 8.921 6.913 -1.510 1.00 96.62 180 ALA A O 1
ATOM 1461 N N . LEU A 1 181 ? 8.386 7.385 0.609 1.00 96.31 181 LEU A N 1
ATOM 1462 C CA . LEU A 1 181 ? 8.114 8.801 0.374 1.00 96.31 181 LEU A CA 1
ATOM 1463 C C . LEU A 1 181 ? 9.356 9.546 -0.135 1.00 96.31 181 LEU A C 1
ATOM 1465 O O . LEU A 1 181 ? 9.252 10.372 -1.034 1.00 96.31 181 LEU A O 1
ATOM 1469 N N . ILE A 1 182 ? 10.541 9.250 0.406 1.00 96.50 182 ILE A N 1
ATOM 1470 C CA . ILE A 1 182 ? 11.794 9.823 -0.109 1.00 96.50 182 ILE A CA 1
ATOM 1471 C C . ILE A 1 182 ? 12.034 9.348 -1.550 1.00 96.50 182 ILE A C 1
ATOM 1473 O O . ILE A 1 182 ? 12.423 10.147 -2.397 1.00 96.50 182 ILE A O 1
ATOM 1477 N N . ALA A 1 183 ? 11.763 8.073 -1.849 1.00 95.38 183 ALA A N 1
ATOM 1478 C CA . ALA A 1 183 ? 11.861 7.548 -3.211 1.00 95.38 183 ALA A CA 1
ATOM 1479 C C . ALA A 1 183 ? 10.863 8.216 -4.172 1.00 95.38 183 ALA A C 1
ATOM 1481 O O . ALA A 1 183 ? 11.231 8.511 -5.302 1.00 95.38 183 ALA A O 1
ATOM 1482 N N . ASP A 1 184 ? 9.650 8.523 -3.713 1.00 93.19 184 ASP A N 1
ATOM 1483 C CA . ASP A 1 184 ? 8.631 9.262 -4.467 1.00 93.19 184 ASP A CA 1
ATOM 1484 C C . ASP A 1 184 ? 9.116 10.653 -4.889 1.00 93.19 184 ASP A C 1
ATOM 1486 O O . ASP A 1 184 ? 8.948 11.039 -6.043 1.00 93.19 184 ASP A O 1
ATOM 1490 N N . PHE A 1 185 ? 9.825 11.376 -4.019 1.00 93.06 185 PHE A N 1
ATOM 1491 C CA . PHE A 1 185 ? 10.465 12.635 -4.420 1.00 93.06 185 PHE A CA 1
ATOM 1492 C C . PHE A 1 185 ? 11.595 12.439 -5.438 1.00 93.06 185 PHE A C 1
ATOM 1494 O O . PHE A 1 185 ? 11.794 13.296 -6.298 1.00 93.06 185 PHE A O 1
ATOM 1501 N N . VAL A 1 186 ? 12.313 11.312 -5.387 1.00 91.88 186 VAL A N 1
ATOM 1502 C CA . VAL A 1 186 ? 13.322 10.982 -6.405 1.00 91.88 186 VAL A CA 1
ATOM 1503 C C . VAL A 1 186 ? 12.667 10.685 -7.756 1.00 91.88 186 VAL A C 1
ATOM 1505 O O . VAL A 1 186 ? 13.182 11.137 -8.779 1.00 91.88 186 VAL A O 1
ATOM 1508 N N . TRP A 1 187 ? 11.511 10.013 -7.774 1.00 89.56 187 TRP A N 1
ATOM 1509 C CA . TRP A 1 187 ? 10.734 9.782 -8.997 1.00 89.56 187 TRP A CA 1
ATOM 1510 C C . TRP A 1 187 ? 10.302 11.083 -9.685 1.00 89.56 187 TRP A C 1
ATOM 1512 O O . TRP A 1 187 ? 10.330 11.135 -10.908 1.00 89.56 187 TRP A O 1
ATOM 1522 N N . ILE A 1 188 ? 9.978 12.131 -8.919 1.00 85.94 188 ILE A N 1
ATOM 1523 C CA . ILE A 1 188 ? 9.669 13.477 -9.444 1.00 85.94 188 ILE A CA 1
ATOM 1524 C C . ILE A 1 188 ? 10.934 14.198 -9.939 1.00 85.94 188 ILE A C 1
ATOM 1526 O O . ILE A 1 188 ? 10.887 15.053 -10.813 1.00 85.94 188 ILE A O 1
ATOM 1530 N N . SER A 1 189 ? 12.106 13.906 -9.382 1.00 82.44 189 SER A N 1
ATOM 1531 C CA . SER A 1 189 ? 13.332 14.619 -9.772 1.00 82.44 189 SER A CA 1
ATOM 1532 C C . SER A 1 189 ? 13.987 14.108 -11.065 1.00 82.44 189 SER A C 1
ATOM 1534 O O . SER A 1 189 ? 14.937 14.728 -11.548 1.00 82.44 189 SER A O 1
ATOM 1536 N N . HIS A 1 190 ? 13.514 12.981 -11.607 1.00 70.19 190 HIS A N 1
ATOM 1537 C CA . HIS A 1 190 ? 14.072 12.282 -12.772 1.00 70.19 190 HIS A CA 1
ATOM 1538 C C . HIS A 1 190 ? 13.182 12.345 -14.004 1.00 70.19 190 HIS A C 1
ATOM 1540 O O . HIS A 1 190 ? 13.766 12.224 -15.106 1.00 70.19 190 HIS A O 1
#

Sequence (190 aa):
MVFTSTILLGKDAFNAVVGFAEAKFLFGEATWWITNVIAAVIFVVFVTHAFLAMRKFPANYRQYLMFRGHKDRMKHLDTTLWWFQFLTGFALFFAASAHLIDIIFGGHITADKSAAAFHKLEIFYFALLVFMVVHASVGMYRLYVKWVSIDGVNKHEMFAKRNKAKTVVFVIYGILAVIALIADFVWISH

Mean predicted aligned error: 3.62 Å

Solvent-accessible surface area (backbone atoms only — not comparable to full-atom values): 10108 Å² total; per-residue (Å²): 86,77,76,71,27,32,47,75,72,33,56,66,50,26,39,50,54,45,28,55,66,17,41,19,88,79,68,79,47,63,40,42,67,48,50,16,52,51,34,46,54,51,46,54,52,49,52,52,51,48,63,66,51,55,78,73,52,67,88,44,70,67,50,43,52,52,50,53,56,47,44,71,70,64,71,45,65,70,60,50,48,49,52,52,29,51,55,23,49,58,52,37,63,54,50,52,47,55,56,40,51,52,48,40,76,45,69,72,79,40,50,68,59,50,19,58,50,38,64,76,36,47,69,56,53,56,50,44,50,54,31,49,48,51,26,48,30,46,49,52,37,54,48,47,69,70,75,46,88,70,80,43,99,43,73,66,52,22,50,50,55,52,50,48,50,42,51,52,38,47,50,53,44,48,53,46,47,52,51,32,52,56,27,52,55,49,33,65,75,103

pLDDT: mean 95.08, std 4.05, range [70.19, 98.62]

InterPro domains:
  IPR000701 Succinate dehydrogenase/fumarate reductase type B, transmembrane subunit [PF01127] (70-169)
  IPR004224 Fumarate reductase type B, transmembrane subunit [PIRSF000177] (1-188)
  IPR034804 Fumarate reductase/succinate dehydrogenase, transmembrane subunit [G3DSA:1.20.1300.10] (1-188)
  IPR034804 Fumarate reductase/succinate dehydrogenase, transmembrane subunit [SSF81343] (1-183)

Secondary structure (DSSP, 8-state):
-TTGGGGGG-HHHHHHHHHHHTTHHHHSS--THHHHHHHHHHHHHHHHHHHHHHTTS--SHHHHHHHHHHHHHH--HHHHHHHHHHHHHHHHHHHHHHHHHHHHT-----HHHHHHHHHHSHHHHHHHHHHHHHHHHHHHHHHHHHHS----SSHHHHHHHHHHHHHHHHHHHHHHHHHHHHHHHHHHH-

Organism: NCBI:txid199

Foldseek 3Di:
DVLLLLCVVPQVSNLVSQQVQQVCVPVVGRNLLSQLVVLVVVVVVLVVVLVVCVVVDQPDPVSVVVLVVVCVVVVDVVSVLLVLLNVLSVVCVPLVNVVSVCSNPDGRDGLVVLLVVCLVQVVSVLSNLVSCLSNCLSVQLVVCPVPPDQDDPDPVSSVVSSVVSSVVSNVVSVVVSVSVVVSSVSSPVD

Radius of gyration: 19.62 Å; Cα contacts (8 Å, |Δi|>4): 161; chains: 1; bounding box: 49×32×56 Å